Protein AF-N6ZNT4-F1 (afdb_monomer)

Solvent-accessible surface area (backbone atoms only — not comparable to full-atom values): 16994 Å² total; per-residue (Å²): 138,81,90,90,84,87,88,88,86,87,86,86,85,79,89,82,90,78,92,80,84,88,84,88,82,90,77,93,76,88,82,75,83,80,71,92,81,82,84,89,84,75,81,86,74,74,86,66,94,84,67,83,61,76,52,27,46,61,67,56,44,15,62,73,70,73,45,57,56,71,58,48,48,50,33,40,73,72,64,78,37,69,61,46,80,57,97,90,39,64,35,28,39,47,71,49,46,55,51,48,51,52,46,63,68,50,67,74,80,44,82,47,52,45,38,36,25,1,28,65,50,72,66,60,54,51,48,50,62,63,44,48,74,75,40,53,92,72,38,46,78,46,80,52,60,59,14,22,53,57,11,49,51,34,38,67,69,67,74,29,79,40,55,41,77,46,58,63,55,80,93,53,26,71,62,49,46,53,58,59,42,66,76,40,90,60,44,90,78,57,86,88,80,89,86,80,86,84,88,87,68,68,50,64,22,88,91,67,83,77,97,47,70,63,61,49,35,76,38,90,43,32,24,26,36,54,43,90,54,21,21,55,38,53,34,49,40,53,61,31,45,78,71,78,42,52,70,83,56,34,40,67,76,45,74,23,78,39,69,68,49,27,51,48,40,21,74,70,62,78,16,44,28,22,98

Mean predicted aligned error: 15.37 Å

Structure (mmCIF, N/CA/C/O backbone):
data_AF-N6ZNT4-F1
#
_entry.id   AF-N6ZNT4-F1
#
loop_
_atom_site.group_PDB
_atom_site.id
_atom_site.type_symbol
_atom_site.label_atom_id
_atom_site.label_alt_id
_atom_site.label_comp_id
_atom_site.label_asym_id
_atom_site.label_entity_id
_atom_site.label_seq_id
_atom_site.pdbx_PDB_ins_code
_atom_site.Cartn_x
_atom_site.Cartn_y
_atom_site.Cartn_z
_atom_site.occupancy
_atom_site.B_iso_or_equiv
_atom_site.auth_seq_id
_atom_site.auth_comp_id
_atom_site.auth_asym_id
_atom_site.auth_atom_id
_atom_site.pdbx_PDB_model_num
ATOM 1 N N . MET A 1 1 ? -50.948 -22.700 36.367 1.00 38.72 1 MET A N 1
ATOM 2 C CA . MET A 1 1 ? -51.105 -24.171 36.356 1.00 38.72 1 MET A CA 1
ATOM 3 C C . MET A 1 1 ? -50.305 -24.737 35.191 1.00 38.72 1 MET A C 1
ATOM 5 O O . MET A 1 1 ? -50.416 -24.170 34.115 1.00 38.72 1 MET A O 1
ATOM 9 N N . PRO A 1 2 ? -49.505 -25.797 35.386 1.00 48.81 2 PRO A N 1
ATOM 10 C CA . PRO A 1 2 ? -48.246 -25.820 36.150 1.00 48.81 2 PRO A CA 1
ATOM 11 C C . PRO A 1 2 ? -47.054 -26.018 35.174 1.00 48.81 2 PRO A C 1
ATOM 13 O O . PRO A 1 2 ? -47.186 -26.735 34.194 1.00 48.81 2 PRO A O 1
ATOM 16 N N . VAL A 1 3 ? -45.894 -25.354 35.245 1.00 44.31 3 VAL A N 1
ATOM 17 C CA . VAL A 1 3 ? -44.890 -25.182 36.319 1.00 44.31 3 VAL A CA 1
ATOM 18 C C . VAL A 1 3 ? -44.512 -26.495 37.008 1.00 44.31 3 VAL A C 1
ATOM 20 O O . VAL A 1 3 ? -45.169 -26.901 37.961 1.00 44.31 3 VAL A O 1
ATOM 23 N N . ARG A 1 4 ? -43.410 -27.124 36.573 1.00 37.75 4 ARG A N 1
ATOM 24 C CA . ARG A 1 4 ? -42.674 -28.118 37.372 1.00 37.75 4 ARG A CA 1
ATOM 25 C C . ARG A 1 4 ? -41.168 -28.105 37.079 1.00 37.75 4 ARG A C 1
ATOM 27 O O . ARG A 1 4 ? -40.701 -28.618 36.072 1.00 37.75 4 ARG A O 1
ATOM 34 N N . LYS A 1 5 ? -40.429 -27.562 38.040 1.00 39.72 5 LYS A N 1
ATOM 35 C CA . LYS A 1 5 ? -39.104 -27.970 38.542 1.00 39.72 5 LYS A CA 1
ATOM 36 C C . LYS A 1 5 ? -39.072 -27.520 40.019 1.00 39.72 5 LYS A C 1
ATOM 38 O O . LYS A 1 5 ? -39.894 -26.673 40.370 1.00 39.72 5 LYS A O 1
ATOM 43 N N . PRO A 1 6 ? -38.097 -27.913 40.855 1.00 60.53 6 PRO A N 1
ATOM 44 C CA . PRO A 1 6 ? -37.271 -29.132 40.917 1.00 60.53 6 PRO A CA 1
ATOM 45 C C . PRO A 1 6 ? -37.232 -29.700 42.368 1.00 60.53 6 PRO A C 1
ATOM 47 O O . PRO A 1 6 ? -37.811 -29.094 43.267 1.00 60.53 6 PRO A O 1
ATOM 50 N N . SER A 1 7 ? -36.555 -30.834 42.626 1.00 39.34 7 SER A N 1
ATOM 51 C CA . SER A 1 7 ? -36.117 -31.275 43.981 1.00 39.34 7 SER A CA 1
ATOM 52 C C . SER A 1 7 ? -35.313 -32.602 43.940 1.00 39.34 7 SER A C 1
ATOM 54 O O . SER A 1 7 ? -35.377 -33.268 42.909 1.00 39.34 7 SER A O 1
ATOM 56 N N . PRO A 1 8 ? -34.527 -32.984 44.979 1.00 50.16 8 PRO A N 1
ATOM 57 C CA . PRO A 1 8 ? -33.072 -32.748 45.044 1.00 50.16 8 PRO A CA 1
ATOM 58 C C . PRO A 1 8 ? -32.259 -34.006 45.462 1.00 50.16 8 PRO A C 1
ATOM 60 O O . PRO A 1 8 ? -32.829 -35.065 45.699 1.00 50.16 8 PRO A O 1
ATOM 63 N N . GLY A 1 9 ? -30.933 -33.879 45.628 1.00 32.22 9 GLY A N 1
ATOM 64 C CA . GLY A 1 9 ? -30.145 -34.802 46.470 1.00 32.22 9 GLY A CA 1
ATOM 65 C C . GLY A 1 9 ? -28.764 -35.186 45.927 1.00 32.22 9 GLY A C 1
ATOM 66 O O . GLY A 1 9 ? -28.657 -35.995 45.016 1.00 32.22 9 GLY A O 1
ATOM 67 N N . ALA A 1 10 ? -27.722 -34.600 46.521 1.00 35.38 10 ALA A N 1
ATOM 68 C CA . ALA A 1 10 ? -26.294 -34.932 46.385 1.00 35.38 10 ALA A CA 1
ATOM 69 C C . ALA A 1 10 ? -25.924 -36.145 47.289 1.00 35.38 10 ALA A C 1
ATOM 71 O O . ALA A 1 10 ? -26.845 -36.793 47.786 1.00 35.38 10 ALA A O 1
ATOM 72 N N . PRO A 1 11 ? -24.661 -36.383 47.716 1.00 49.09 11 PRO A N 1
ATOM 73 C CA . PRO A 1 11 ? -23.321 -36.193 47.121 1.00 49.09 11 PRO A CA 1
ATOM 74 C C . PRO A 1 11 ? -22.485 -37.503 47.190 1.00 49.09 11 PRO A C 1
ATOM 76 O O . PRO A 1 11 ? -22.789 -38.364 48.012 1.00 49.09 11 PRO A O 1
ATOM 79 N N . THR A 1 12 ? -21.360 -37.660 46.471 1.00 34.44 12 THR A N 1
ATOM 80 C CA . THR A 1 12 ? -20.287 -38.568 46.962 1.00 34.44 12 THR A CA 1
ATOM 81 C C . THR A 1 12 ? -18.885 -38.244 46.412 1.00 34.44 12 THR A C 1
ATOM 83 O O . THR A 1 12 ? -18.631 -38.340 45.218 1.00 34.44 12 THR A O 1
ATOM 86 N N . THR A 1 13 ? -18.001 -37.923 47.367 1.00 35.06 13 THR A N 1
ATOM 87 C CA . THR A 1 13 ? -16.561 -38.247 47.512 1.00 35.06 13 THR A CA 1
ATOM 88 C C . THR A 1 13 ? -15.481 -37.736 46.554 1.00 35.06 13 THR A C 1
ATOM 90 O O . THR A 1 13 ? -15.432 -38.042 45.368 1.00 35.06 13 THR A O 1
ATOM 93 N N . ALA A 1 14 ? -14.525 -37.065 47.201 1.00 31.02 14 ALA A N 1
ATOM 94 C CA . ALA A 1 14 ? -13.177 -36.732 46.775 1.00 31.02 14 ALA A CA 1
ATOM 95 C C . ALA A 1 14 ? -12.189 -37.915 46.914 1.00 31.02 14 ALA A C 1
ATOM 97 O O . ALA A 1 14 ? -12.315 -38.676 47.869 1.00 31.02 14 ALA A O 1
ATOM 98 N N . GLU A 1 15 ? -11.203 -37.938 45.996 1.00 35.19 15 GLU A N 1
ATOM 99 C CA . GLU A 1 15 ? -9.760 -38.284 46.131 1.00 35.19 15 GLU A CA 1
ATOM 100 C C . GLU A 1 15 ? -9.322 -39.663 46.708 1.00 35.19 15 GLU A C 1
ATOM 102 O O . GLU A 1 15 ? -10.114 -40.310 47.382 1.00 35.19 15 GLU A O 1
ATOM 107 N N . PRO A 1 16 ? -8.073 -40.171 46.483 1.00 41.09 16 PRO A N 1
ATOM 108 C CA . PRO A 1 16 ? -6.827 -39.468 46.131 1.00 41.09 16 PRO A CA 1
ATOM 109 C C . PRO A 1 16 ? -5.937 -40.163 45.065 1.00 41.09 16 PRO A C 1
ATOM 111 O O . PRO A 1 16 ? -6.291 -41.165 44.448 1.00 41.09 16 PRO A O 1
ATOM 114 N N . GLY A 1 17 ? -4.767 -39.565 44.816 1.00 29.80 17 GLY A N 1
ATOM 115 C CA . GLY A 1 17 ? -3.910 -39.827 43.665 1.00 29.80 17 GLY A CA 1
ATOM 116 C C . GLY A 1 17 ? -3.071 -41.108 43.663 1.00 29.80 17 GLY A C 1
ATOM 117 O O . GLY A 1 17 ? -2.964 -41.849 44.635 1.00 29.80 17 GLY A O 1
ATOM 118 N N . ALA A 1 18 ? -2.382 -41.309 42.539 1.00 33.88 18 ALA A N 1
ATOM 119 C CA . ALA A 1 18 ? -1.302 -42.276 42.413 1.00 33.88 18 ALA A CA 1
ATOM 120 C C . ALA A 1 18 ? -0.190 -41.704 41.527 1.00 33.88 18 ALA A C 1
ATOM 122 O O . ALA A 1 18 ? -0.289 -41.631 40.303 1.00 33.88 18 ALA A O 1
ATOM 123 N N . LYS A 1 19 ? 0.899 -41.315 42.196 1.00 31.69 19 LYS A N 1
ATOM 124 C CA . LYS A 1 19 ? 2.235 -41.161 41.622 1.00 31.69 19 LYS A CA 1
ATOM 125 C C . LYS A 1 19 ? 2.606 -42.450 40.882 1.00 31.69 19 LYS A C 1
ATOM 127 O O . LYS A 1 19 ? 2.546 -43.525 41.476 1.00 31.69 19 LYS A O 1
ATOM 132 N N . ARG A 1 20 ? 3.098 -42.350 39.646 1.00 33.59 20 ARG A N 1
ATOM 133 C CA . ARG A 1 20 ? 3.977 -43.380 39.077 1.00 33.59 20 ARG A CA 1
ATOM 134 C C . ARG A 1 20 ? 5.323 -42.770 38.729 1.00 33.59 20 ARG A C 1
ATOM 136 O O . ARG A 1 20 ? 5.431 -41.803 37.983 1.00 33.59 20 ARG A O 1
ATOM 143 N N . GLN A 1 21 ? 6.320 -43.334 39.398 1.00 31.36 21 GLN A N 1
ATOM 144 C CA . GLN A 1 21 ? 7.735 -43.048 39.286 1.00 31.36 21 GLN A CA 1
ATOM 145 C C . GLN A 1 21 ? 8.300 -43.534 37.951 1.00 31.36 21 GLN A C 1
ATOM 147 O O . GLN A 1 21 ? 7.810 -44.481 37.338 1.00 31.36 21 GLN A O 1
ATOM 152 N N . ARG A 1 22 ? 9.374 -42.846 37.571 1.00 27.59 22 ARG A N 1
ATOM 153 C CA . ARG A 1 22 ? 10.319 -43.140 36.500 1.00 27.59 22 ARG A CA 1
ATOM 154 C C . ARG A 1 22 ? 11.120 -44.411 36.790 1.00 27.59 22 ARG A C 1
ATOM 156 O O . ARG A 1 22 ? 11.513 -44.614 37.934 1.00 27.59 22 ARG A O 1
ATOM 163 N N . THR A 1 23 ? 11.527 -45.097 35.727 1.00 28.64 23 THR A N 1
ATOM 164 C CA . THR A 1 23 ? 12.861 -45.713 35.592 1.00 28.64 23 THR A CA 1
ATOM 165 C C . THR A 1 23 ? 13.215 -45.851 34.100 1.00 28.64 23 THR A C 1
ATOM 167 O O . THR A 1 23 ? 12.331 -45.721 33.253 1.00 28.64 23 THR A O 1
ATOM 170 N N . PRO A 1 24 ? 14.512 -45.956 33.758 1.00 35.41 24 PRO A N 1
ATOM 171 C CA . PRO A 1 24 ? 15.110 -45.191 32.672 1.00 35.41 24 PRO A CA 1
ATOM 172 C C . PRO A 1 24 ? 15.440 -46.046 31.448 1.00 35.41 24 PRO A C 1
ATOM 174 O O . PRO A 1 24 ? 15.673 -47.246 31.554 1.00 35.41 24 PRO A O 1
ATOM 177 N N . THR A 1 25 ? 15.581 -45.396 30.297 1.00 30.55 25 THR A N 1
ATOM 178 C CA . THR A 1 25 ? 16.431 -45.900 29.216 1.00 30.55 25 THR A CA 1
ATOM 179 C C . THR A 1 25 ? 17.373 -44.789 28.777 1.00 30.55 25 THR A C 1
ATOM 181 O O . THR A 1 25 ? 16.977 -43.680 28.430 1.00 30.55 25 THR A O 1
ATOM 184 N N . SER A 1 26 ? 18.653 -45.101 28.914 1.00 29.34 26 SER A N 1
ATOM 185 C CA . SER A 1 26 ? 19.813 -44.341 28.487 1.00 29.34 26 SER A CA 1
ATOM 186 C C . SER A 1 26 ? 19.914 -44.307 26.965 1.00 29.34 26 SER A C 1
ATOM 188 O O . SER A 1 26 ? 19.913 -45.363 26.338 1.00 29.34 26 SER A O 1
ATOM 190 N N . SER A 1 27 ? 20.144 -43.132 26.389 1.00 30.27 27 SER A N 1
ATOM 191 C CA . SER A 1 27 ? 21.096 -43.009 25.286 1.00 30.27 27 SER A CA 1
ATOM 192 C C . SER A 1 27 ? 21.599 -41.576 25.211 1.00 30.27 27 SER A C 1
ATOM 194 O O . SER A 1 27 ? 20.842 -40.623 25.062 1.00 30.27 27 SER A O 1
ATOM 196 N N . SER A 1 28 ? 22.906 -41.470 25.372 1.00 29.11 28 SER A N 1
ATOM 197 C CA . SER A 1 28 ? 23.756 -40.302 25.234 1.00 29.11 28 SER A CA 1
ATOM 198 C C . SER A 1 28 ? 23.625 -39.622 23.870 1.00 29.11 28 SER A C 1
ATOM 200 O O . SER A 1 28 ? 23.873 -40.256 22.847 1.00 29.11 28 SER A O 1
ATOM 202 N N . ALA A 1 29 ? 23.375 -38.317 23.873 1.00 30.98 29 ALA A N 1
ATOM 203 C CA . ALA A 1 29 ? 23.884 -37.398 22.862 1.00 30.98 29 ALA A CA 1
ATOM 204 C C . ALA A 1 29 ? 24.046 -36.029 23.530 1.00 30.98 29 ALA A C 1
ATOM 206 O O . ALA A 1 29 ? 23.094 -35.453 24.051 1.00 30.98 29 ALA A O 1
ATOM 207 N N . GLN A 1 30 ? 25.294 -35.588 23.623 1.00 29.89 30 GLN A N 1
ATOM 208 C CA . GLN A 1 30 ? 25.694 -34.296 24.155 1.00 29.89 30 GLN A CA 1
ATOM 209 C C . GLN A 1 30 ? 25.279 -33.223 23.144 1.00 29.89 30 GLN A C 1
ATOM 211 O O . GLN A 1 30 ? 25.861 -33.163 22.068 1.00 29.89 30 GLN A O 1
ATOM 216 N N . ASP A 1 31 ? 24.294 -32.392 23.482 1.00 28.89 31 ASP A N 1
ATOM 217 C CA . ASP A 1 31 ? 24.018 -31.154 22.747 1.00 28.89 31 ASP A CA 1
ATOM 218 C C . ASP A 1 31 ? 24.782 -30.021 23.437 1.00 28.89 31 ASP A C 1
ATOM 220 O O . ASP A 1 31 ? 24.333 -29.384 24.393 1.00 28.89 31 ASP A O 1
ATOM 224 N N . THR A 1 32 ? 26.027 -29.854 23.003 1.00 33.56 32 THR A N 1
ATOM 225 C CA . THR A 1 32 ? 26.872 -28.704 23.317 1.00 33.56 32 THR A CA 1
ATOM 226 C C . THR A 1 32 ? 26.255 -27.438 22.738 1.00 33.56 32 THR A C 1
ATOM 228 O O . THR A 1 32 ? 26.024 -27.335 21.536 1.00 33.56 32 THR A O 1
ATOM 231 N N . ALA A 1 33 ? 26.032 -26.464 23.619 1.00 31.62 33 ALA A N 1
ATOM 232 C CA . ALA A 1 33 ? 25.669 -25.096 23.293 1.00 31.62 33 ALA A CA 1
ATOM 233 C C . ALA A 1 33 ? 26.609 -24.513 22.222 1.00 31.62 33 ALA A C 1
ATOM 235 O O . ALA A 1 33 ? 27.825 -24.463 22.409 1.00 31.62 33 ALA A O 1
ATOM 236 N N . LEU A 1 34 ? 26.031 -24.064 21.107 1.00 35.22 34 LEU A N 1
ATOM 237 C CA . LEU A 1 34 ? 26.724 -23.266 20.102 1.00 35.22 34 LEU A CA 1
ATOM 238 C C . LEU A 1 34 ? 26.851 -21.831 20.620 1.00 35.22 34 LEU A C 1
ATOM 240 O O . LEU A 1 34 ? 25.874 -21.088 20.694 1.00 35.22 34 LEU A O 1
ATOM 244 N N . ASP A 1 35 ? 28.074 -21.474 20.993 1.00 36.44 35 ASP A N 1
ATOM 245 C CA . ASP A 1 35 ? 28.534 -20.109 21.219 1.00 36.44 35 ASP A CA 1
ATOM 246 C C . ASP A 1 35 ? 28.435 -19.308 19.898 1.00 36.44 35 ASP A C 1
ATOM 248 O O . ASP A 1 35 ? 29.087 -19.673 18.914 1.00 36.44 35 ASP A O 1
ATOM 252 N N . PRO A 1 36 ? 27.618 -18.240 19.814 1.00 34.81 36 PRO A N 1
ATOM 253 C CA . PRO A 1 36 ? 27.393 -17.513 18.568 1.00 34.81 36 PRO A CA 1
ATOM 254 C C . PRO A 1 36 ? 28.536 -16.556 18.178 1.00 34.81 36 PRO A C 1
ATOM 256 O O . PRO A 1 36 ? 28.356 -15.780 17.239 1.00 34.81 36 PRO A O 1
ATOM 259 N N . PHE A 1 37 ? 29.698 -16.579 18.848 1.00 34.56 37 PHE A N 1
ATOM 260 C CA . PHE A 1 37 ? 30.770 -15.604 18.592 1.00 34.56 37 PHE A CA 1
ATOM 261 C C . PHE A 1 37 ? 32.185 -16.159 18.350 1.00 34.56 37 PHE A C 1
ATOM 263 O O . PHE A 1 37 ? 33.135 -15.379 18.262 1.00 34.56 37 PHE A O 1
ATOM 270 N N . ALA A 1 38 ? 32.354 -17.469 18.148 1.00 33.97 38 ALA A N 1
ATOM 271 C CA . ALA A 1 38 ? 33.678 -18.090 18.018 1.00 33.97 38 ALA A CA 1
ATOM 272 C C . ALA A 1 38 ? 33.897 -18.862 16.699 1.00 33.97 38 ALA A C 1
ATOM 274 O O . ALA A 1 38 ? 34.168 -20.056 16.719 1.00 33.97 38 ALA A O 1
ATOM 275 N N . ALA A 1 39 ? 33.818 -18.191 15.542 1.00 33.31 39 ALA A N 1
ATOM 276 C CA . ALA A 1 39 ? 34.433 -18.672 14.290 1.00 33.31 39 ALA A CA 1
ATOM 277 C C . ALA A 1 39 ? 34.531 -17.554 13.234 1.00 33.31 39 ALA A C 1
ATOM 279 O O . ALA A 1 39 ? 33.859 -17.579 12.206 1.00 33.31 39 ALA A O 1
ATOM 280 N N . ALA A 1 40 ? 35.380 -16.555 13.475 1.00 34.81 40 ALA A N 1
ATOM 281 C CA . ALA A 1 40 ? 35.750 -15.559 12.467 1.00 34.81 40 ALA A CA 1
ATOM 282 C C . ALA A 1 40 ? 37.277 -15.438 12.361 1.00 34.81 40 ALA A C 1
ATOM 284 O O . ALA A 1 40 ? 37.844 -14.361 12.506 1.00 34.81 40 ALA A O 1
ATOM 285 N N . GLN A 1 41 ? 37.953 -16.563 12.125 1.00 41.31 41 GLN A N 1
ATOM 286 C CA . GLN A 1 41 ? 39.315 -16.580 11.592 1.00 41.31 41 GLN A CA 1
ATOM 287 C C . GLN A 1 41 ? 39.409 -17.677 10.536 1.00 41.31 41 GLN A C 1
ATOM 289 O O . GLN A 1 41 ? 39.542 -18.858 10.831 1.00 41.31 41 GLN A O 1
ATOM 294 N N . GLY A 1 42 ? 39.277 -17.246 9.289 1.00 30.88 42 GLY A N 1
ATOM 295 C CA . GLY A 1 42 ? 39.381 -18.076 8.103 1.00 30.88 42 GLY A CA 1
ATOM 296 C C . GLY A 1 42 ? 39.189 -17.185 6.890 1.00 30.88 42 GLY A C 1
ATOM 297 O O . GLY A 1 42 ? 38.078 -17.055 6.384 1.00 30.88 42 GLY A O 1
ATOM 298 N N . LEU A 1 43 ? 40.258 -16.508 6.461 1.00 35.28 43 LEU A N 1
ATOM 299 C CA . LEU A 1 43 ? 40.297 -15.963 5.107 1.00 35.28 43 LEU A CA 1
ATOM 300 C C . LEU A 1 43 ? 40.107 -17.134 4.129 1.00 35.28 43 LEU A C 1
ATOM 302 O O . LEU A 1 43 ? 40.823 -18.127 4.267 1.00 35.28 43 LEU A O 1
ATO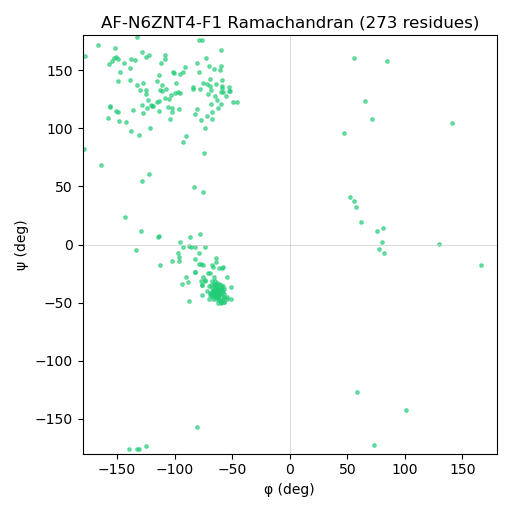M 306 N N . PRO A 1 44 ? 39.211 -17.051 3.131 1.00 38.75 44 PRO A N 1
ATOM 307 C CA . PRO A 1 44 ? 39.222 -18.017 2.051 1.00 38.75 44 PRO A CA 1
ATOM 308 C C . PRO A 1 44 ? 40.420 -17.727 1.145 1.00 38.75 44 PRO A C 1
ATOM 310 O O . PRO A 1 44 ? 40.425 -16.821 0.311 1.00 38.75 44 PRO A O 1
ATOM 313 N N . GLU A 1 45 ? 41.453 -18.522 1.373 1.00 37.56 45 GLU A N 1
ATOM 314 C CA . GLU A 1 45 ? 42.505 -18.861 0.433 1.00 37.56 45 GLU A CA 1
ATOM 315 C C . GLU A 1 45 ? 41.883 -19.384 -0.875 1.00 37.56 45 GLU A C 1
ATOM 317 O O . GLU A 1 45 ? 41.003 -20.241 -0.855 1.00 37.56 45 GLU A O 1
ATOM 322 N N . GLY A 1 46 ? 42.349 -18.859 -2.010 1.00 35.69 46 GLY A N 1
ATOM 323 C CA . GLY A 1 46 ? 42.231 -19.513 -3.314 1.00 35.69 46 GLY A CA 1
ATOM 324 C C . GLY A 1 46 ? 40.833 -19.560 -3.934 1.00 35.69 46 GLY A C 1
ATOM 325 O O . GLY A 1 46 ? 39.973 -20.363 -3.580 1.00 35.69 46 GLY A O 1
ATOM 326 N N . ALA A 1 47 ? 40.646 -18.752 -4.976 1.00 35.44 47 ALA A N 1
ATOM 327 C CA . ALA A 1 47 ? 39.548 -18.876 -5.921 1.00 35.44 47 ALA A CA 1
ATOM 328 C C . ALA A 1 47 ? 39.345 -20.337 -6.370 1.00 35.44 47 ALA A C 1
ATOM 330 O O . ALA A 1 47 ? 40.238 -20.959 -6.946 1.00 35.44 47 ALA A O 1
ATOM 331 N N . ARG A 1 48 ? 38.135 -20.868 -6.160 1.00 34.84 48 ARG A N 1
ATOM 332 C CA . ARG A 1 48 ? 37.665 -22.056 -6.881 1.00 34.84 48 ARG A CA 1
ATOM 333 C C . ARG A 1 48 ? 37.550 -21.681 -8.366 1.00 34.84 48 ARG A C 1
ATOM 335 O O . ARG A 1 48 ? 36.870 -20.695 -8.663 1.00 34.84 48 ARG A O 1
ATOM 342 N N . PRO A 1 49 ? 38.149 -22.429 -9.307 1.00 36.72 49 PRO A N 1
ATOM 343 C CA . PRO A 1 49 ? 37.948 -22.172 -10.726 1.00 36.72 49 PRO A CA 1
ATOM 344 C C . PRO A 1 49 ? 36.490 -22.503 -11.071 1.00 36.72 49 PRO A C 1
ATOM 346 O O . PRO A 1 49 ? 36.092 -23.665 -11.044 1.00 36.72 49 PRO A O 1
ATOM 349 N N . GLY A 1 50 ? 35.677 -21.474 -11.328 1.00 44.41 50 GLY A N 1
ATOM 350 C CA . GLY A 1 50 ? 34.295 -21.631 -11.800 1.00 44.41 50 GLY A CA 1
ATOM 351 C C . GLY A 1 50 ? 33.205 -20.865 -11.043 1.00 44.41 50 GLY A C 1
ATOM 352 O O . GLY A 1 50 ? 32.047 -20.963 -11.433 1.00 44.41 50 GLY A O 1
ATOM 353 N N . SER A 1 51 ? 33.516 -20.087 -9.999 1.00 44.69 51 SER A N 1
ATOM 354 C CA . SER A 1 51 ? 32.573 -19.066 -9.502 1.00 44.69 51 SER A CA 1
ATOM 355 C C . SER A 1 51 ? 32.930 -17.709 -10.103 1.00 44.69 51 SER A C 1
ATOM 357 O O . SER A 1 51 ? 34.030 -17.228 -9.829 1.00 44.69 51 SER A O 1
ATOM 359 N N . PRO A 1 52 ? 32.050 -17.086 -10.910 1.00 49.97 52 PRO A N 1
ATOM 360 C CA . PRO A 1 52 ? 32.313 -15.761 -11.450 1.00 49.97 52 PRO A CA 1
ATOM 361 C C . PRO A 1 52 ? 32.501 -14.776 -10.299 1.00 49.97 52 PRO A C 1
ATOM 363 O O . PRO A 1 52 ? 31.690 -14.745 -9.368 1.00 49.97 52 PRO A O 1
ATOM 366 N N . GLY A 1 53 ? 33.573 -13.988 -10.355 1.00 62.91 53 GLY A N 1
ATOM 367 C CA . GLY A 1 53 ? 33.771 -12.889 -9.421 1.00 62.91 53 GLY A CA 1
ATOM 368 C C . GLY A 1 53 ? 32.627 -11.865 -9.506 1.00 62.91 53 GLY A C 1
ATOM 369 O O . GLY A 1 53 ? 31.833 -11.880 -10.448 1.00 62.91 53 GLY A O 1
ATOM 370 N N . PRO A 1 54 ? 32.532 -10.932 -8.544 1.00 79.50 54 PRO A N 1
ATOM 371 C CA . PRO A 1 54 ? 31.499 -9.889 -8.545 1.00 79.50 54 PRO A CA 1
ATOM 372 C C . PRO A 1 54 ? 31.526 -8.993 -9.803 1.00 79.50 54 PRO A C 1
ATOM 374 O O . PRO A 1 54 ? 30.513 -8.380 -10.149 1.00 79.50 54 PRO A O 1
ATOM 377 N N . CYS A 1 55 ? 32.660 -8.952 -10.509 1.00 85.56 55 CYS A N 1
ATOM 378 C CA . CYS A 1 55 ? 32.849 -8.251 -11.775 1.00 85.56 55 CYS A CA 1
ATOM 379 C C . CYS A 1 55 ? 33.369 -9.220 -12.840 1.00 85.56 55 CYS A C 1
ATOM 381 O O . CYS A 1 55 ? 34.322 -9.951 -12.578 1.00 85.56 55 CYS A O 1
ATOM 383 N N . LEU A 1 56 ? 32.762 -9.172 -14.024 1.00 91.12 56 LEU A N 1
ATOM 384 C CA . LEU A 1 56 ? 33.151 -9.927 -15.211 1.00 91.12 56 LEU A CA 1
ATOM 385 C C . LEU A 1 56 ? 34.102 -9.100 -16.078 1.00 91.12 56 LEU A C 1
ATOM 387 O O . LEU A 1 56 ? 33.982 -7.869 -16.146 1.00 91.12 56 LEU A O 1
ATOM 391 N N . ASP A 1 57 ? 35.019 -9.769 -16.768 1.00 91.44 57 ASP A N 1
ATOM 392 C CA . ASP A 1 57 ? 35.776 -9.151 -17.857 1.00 91.44 57 ASP A CA 1
ATOM 393 C C . ASP A 1 57 ? 34.956 -9.080 -19.164 1.00 91.44 57 ASP A C 1
ATOM 395 O O . ASP A 1 57 ? 33.818 -9.545 -19.242 1.00 91.44 57 ASP A O 1
ATOM 399 N N . THR A 1 58 ? 35.508 -8.461 -20.212 1.00 89.75 58 THR A N 1
ATOM 400 C CA . THR A 1 58 ? 34.830 -8.309 -21.513 1.00 89.75 58 THR A CA 1
ATOM 401 C C . THR A 1 58 ? 34.402 -9.642 -22.127 1.00 89.75 58 THR A C 1
ATOM 403 O O . THR A 1 58 ? 33.329 -9.721 -22.723 1.00 89.75 58 THR A O 1
ATOM 406 N N . ARG A 1 59 ? 35.217 -10.692 -21.995 1.00 89.38 59 ARG A N 1
ATOM 407 C CA . ARG A 1 59 ? 34.945 -11.997 -22.602 1.00 89.38 59 ARG A CA 1
ATOM 408 C C . ARG A 1 59 ? 33.873 -12.738 -21.811 1.00 89.38 59 ARG A C 1
ATOM 410 O O . ARG A 1 59 ? 32.952 -13.301 -22.398 1.00 89.38 59 ARG A O 1
ATOM 417 N N . GLU A 1 60 ? 33.970 -12.705 -20.489 1.00 91.19 60 GLU A N 1
ATOM 418 C CA . GLU A 1 60 ? 32.986 -13.279 -19.575 1.00 91.19 60 GLU A CA 1
ATOM 419 C C . GLU A 1 60 ? 31.625 -12.583 -19.701 1.00 91.19 60 GLU A C 1
ATOM 421 O O . GLU A 1 60 ? 30.601 -13.256 -19.774 1.00 91.19 60 GLU A O 1
ATOM 426 N N . ALA A 1 61 ? 31.597 -11.252 -19.801 1.00 90.25 61 ALA A N 1
ATOM 427 C CA . ALA A 1 61 ? 30.373 -10.479 -20.007 1.00 90.25 61 ALA A CA 1
ATOM 428 C C . ALA A 1 61 ? 29.738 -10.736 -21.384 1.00 90.25 61 ALA A C 1
ATOM 430 O O . ALA A 1 61 ? 28.518 -10.872 -21.485 1.00 90.25 61 ALA A O 1
ATOM 431 N N . ALA A 1 62 ? 30.552 -10.849 -22.440 1.00 92.69 62 ALA A N 1
ATOM 432 C CA . ALA A 1 62 ? 30.088 -11.212 -23.779 1.00 92.69 62 ALA A CA 1
ATOM 433 C C . ALA A 1 62 ? 29.470 -12.618 -23.800 1.00 92.69 62 ALA A C 1
ATOM 435 O O . ALA A 1 62 ? 28.388 -12.807 -24.355 1.00 92.69 62 ALA A O 1
ATOM 436 N N . ALA A 1 63 ? 30.116 -13.585 -23.141 1.00 92.31 63 ALA A N 1
ATOM 437 C CA . ALA A 1 63 ? 29.588 -14.936 -22.989 1.00 92.31 63 ALA A CA 1
ATOM 438 C C . ALA A 1 63 ? 28.294 -14.955 -22.161 1.00 92.31 63 ALA A C 1
ATOM 440 O O . ALA A 1 63 ? 27.339 -15.621 -22.549 1.00 92.31 63 ALA A O 1
ATOM 441 N N . PHE A 1 64 ? 28.241 -14.192 -21.066 1.00 89.81 64 PHE A N 1
ATOM 442 C CA . PHE A 1 64 ? 27.071 -14.090 -20.193 1.00 89.81 64 PHE A CA 1
ATOM 443 C C . PHE A 1 64 ? 25.840 -13.523 -20.914 1.00 89.81 64 PHE A C 1
ATOM 445 O O . PHE A 1 64 ? 24.741 -14.047 -20.762 1.00 89.81 64 PHE A O 1
ATOM 452 N N . LEU A 1 65 ? 26.017 -12.476 -21.725 1.00 89.06 65 LEU A N 1
ATOM 453 C CA . LEU A 1 65 ? 24.929 -11.851 -22.487 1.00 89.06 65 LEU A CA 1
ATOM 454 C C . LEU A 1 65 ? 24.683 -12.500 -23.854 1.00 89.06 65 LEU A C 1
ATOM 456 O O . LEU A 1 65 ? 23.798 -12.056 -24.581 1.00 89.06 65 LEU A O 1
ATOM 460 N N . HIS A 1 66 ? 25.468 -13.515 -24.226 1.00 90.25 66 HIS A N 1
ATOM 461 C CA . HIS A 1 66 ? 25.461 -14.119 -25.560 1.00 90.25 66 HIS A CA 1
ATOM 462 C C . HIS A 1 66 ? 25.630 -13.086 -26.698 1.00 90.25 66 HIS A C 1
ATOM 464 O O . HIS A 1 66 ? 24.987 -13.171 -27.745 1.00 90.25 66 HIS A O 1
ATOM 470 N N . LEU A 1 67 ? 26.520 -12.106 -26.503 1.00 89.12 67 LEU A N 1
ATOM 471 C CA . LEU A 1 67 ? 26.829 -11.045 -27.468 1.00 89.12 67 LEU A CA 1
ATOM 472 C C . LEU A 1 67 ? 28.250 -11.186 -28.024 1.00 89.12 67 LEU A C 1
ATOM 474 O O . LEU A 1 67 ? 29.144 -11.732 -27.388 1.00 89.12 67 LEU A O 1
ATOM 478 N N . ASN A 1 68 ? 28.486 -10.632 -29.215 1.00 92.12 68 ASN A N 1
ATOM 479 C CA . ASN A 1 68 ? 29.843 -10.481 -29.740 1.00 92.12 68 ASN A CA 1
ATOM 480 C C . ASN A 1 68 ? 30.604 -9.421 -28.920 1.00 92.12 68 ASN A C 1
ATOM 482 O O . ASN A 1 68 ? 30.061 -8.343 -28.671 1.00 92.12 68 ASN A O 1
ATOM 486 N N . GLU A 1 69 ? 31.867 -9.680 -28.566 1.00 90.50 69 GLU A N 1
ATOM 487 C CA . GLU A 1 69 ? 32.740 -8.744 -27.838 1.00 90.50 69 GLU A CA 1
ATOM 488 C C . GLU A 1 69 ? 32.789 -7.349 -28.479 1.00 90.50 69 GLU A C 1
ATOM 490 O O . GLU A 1 69 ? 32.779 -6.340 -27.774 1.00 90.50 69 GLU A O 1
ATOM 495 N N . LYS A 1 70 ? 32.761 -7.269 -29.817 1.00 91.19 70 LYS A N 1
ATOM 496 C CA . LYS A 1 70 ? 32.712 -5.985 -30.532 1.00 91.19 70 LYS A CA 1
ATOM 497 C C . LYS A 1 70 ? 31.437 -5.202 -30.204 1.00 91.19 70 LYS A C 1
ATOM 499 O O . LYS A 1 70 ? 31.505 -4.003 -29.944 1.00 91.19 70 LYS A O 1
ATOM 504 N N . LYS A 1 71 ? 30.284 -5.879 -30.181 1.00 88.50 71 LYS A N 1
ATOM 505 C CA . LYS A 1 71 ? 28.988 -5.258 -29.874 1.00 88.50 71 LYS A CA 1
ATOM 506 C C . LYS A 1 71 ? 28.887 -4.891 -28.395 1.00 88.50 71 LYS A C 1
ATOM 508 O O . LYS A 1 71 ? 28.416 -3.806 -28.077 1.00 88.50 71 LYS A O 1
ATOM 513 N N . LEU A 1 72 ? 29.383 -5.754 -27.507 1.00 90.62 72 LEU A N 1
ATOM 514 C CA . LEU A 1 72 ? 29.480 -5.466 -26.076 1.00 90.62 72 LEU A CA 1
ATOM 515 C C . LEU A 1 72 ? 30.307 -4.194 -25.827 1.00 90.62 72 LEU A C 1
ATOM 517 O O . LEU A 1 72 ? 29.891 -3.321 -25.070 1.00 90.62 72 LEU A O 1
ATOM 521 N N . TYR A 1 73 ? 31.452 -4.067 -26.502 1.00 89.31 73 TYR A N 1
ATOM 522 C CA . TYR A 1 73 ? 32.314 -2.893 -26.396 1.00 89.31 73 TYR A CA 1
ATOM 523 C C . TYR A 1 73 ? 31.630 -1.616 -26.895 1.00 89.31 73 TYR A C 1
ATOM 525 O O . TYR A 1 73 ? 31.748 -0.575 -26.253 1.00 89.31 73 TYR A O 1
ATOM 533 N N . GLU A 1 74 ? 30.912 -1.677 -28.020 1.00 91.12 74 GLU A N 1
ATOM 534 C CA . GLU A 1 74 ? 30.131 -0.544 -28.535 1.00 91.12 74 GLU A CA 1
ATOM 535 C C . GLU A 1 74 ? 29.068 -0.088 -27.527 1.00 91.12 74 GLU A C 1
ATOM 537 O O . GLU A 1 74 ? 29.011 1.097 -27.205 1.00 91.12 74 GLU A O 1
ATOM 542 N N . LEU A 1 75 ? 28.295 -1.025 -26.967 1.00 88.88 75 LEU A N 1
ATOM 543 C CA . LEU A 1 75 ? 27.267 -0.723 -25.965 1.00 88.88 75 LEU A CA 1
ATOM 544 C C . LEU A 1 75 ? 27.872 -0.118 -24.689 1.00 88.88 75 LEU A C 1
ATOM 546 O O . LEU A 1 75 ? 27.366 0.875 -24.170 1.00 88.88 75 LEU A O 1
ATOM 550 N N . ALA A 1 76 ? 28.991 -0.666 -24.210 1.00 90.19 76 ALA A N 1
ATOM 551 C CA . ALA A 1 76 ? 29.707 -0.137 -23.050 1.00 90.19 76 ALA A CA 1
ATOM 552 C C . ALA A 1 76 ? 30.265 1.273 -23.310 1.00 90.19 76 ALA A C 1
ATOM 554 O O . ALA A 1 76 ? 30.174 2.158 -22.461 1.00 90.19 76 ALA A O 1
ATOM 555 N N . LYS A 1 77 ? 30.826 1.505 -24.504 1.00 88.50 77 LYS A N 1
ATOM 556 C CA . LYS A 1 77 ? 31.393 2.798 -24.906 1.00 88.50 77 LYS A CA 1
ATOM 557 C C . LYS A 1 77 ? 30.321 3.879 -25.055 1.00 88.50 77 LYS A C 1
ATOM 559 O O . LYS A 1 77 ? 30.585 5.025 -24.699 1.00 88.50 77 LYS A O 1
ATOM 564 N N . ASN A 1 78 ? 29.144 3.520 -25.563 1.00 85.50 78 ASN A N 1
ATOM 565 C CA . ASN A 1 78 ? 28.009 4.430 -25.718 1.00 85.50 78 ASN A CA 1
ATOM 566 C C . ASN A 1 78 ? 27.244 4.669 -24.404 1.00 85.50 78 ASN A C 1
ATOM 568 O O . ASN A 1 78 ? 26.356 5.514 -24.365 1.00 85.50 78 ASN A O 1
ATOM 572 N N . GLY A 1 79 ? 27.579 3.942 -23.332 1.00 82.75 79 GLY A N 1
ATOM 573 C CA . GLY A 1 79 ? 26.876 4.018 -22.049 1.00 82.75 79 GLY A CA 1
ATOM 574 C C . GLY A 1 79 ? 25.518 3.309 -22.040 1.00 82.75 79 GLY A C 1
ATOM 575 O O . GLY A 1 79 ? 24.752 3.479 -21.098 1.00 82.75 79 GLY A O 1
ATOM 576 N N . GLU A 1 80 ? 25.221 2.508 -23.064 1.00 82.00 80 GLU A N 1
ATOM 577 C CA . GLU A 1 80 ? 23.972 1.750 -23.196 1.00 82.00 80 GLU A CA 1
ATOM 578 C C . GLU A 1 80 ? 23.967 0.479 -22.339 1.00 82.00 80 GLU A C 1
ATOM 580 O O . GLU A 1 80 ? 22.906 -0.083 -22.097 1.00 82.00 80 GLU A O 1
ATOM 585 N N . LEU A 1 81 ? 25.135 0.025 -21.881 1.00 87.88 81 LEU A N 1
ATOM 586 C CA . LEU A 1 81 ? 25.317 -1.178 -21.072 1.00 87.88 81 LEU A CA 1
ATOM 587 C C . LEU A 1 81 ? 26.169 -0.854 -19.835 1.00 87.88 81 LEU A C 1
ATOM 589 O O . LEU A 1 81 ? 27.208 -0.198 -19.976 1.00 87.88 81 LEU A O 1
ATOM 593 N N . PRO A 1 82 ? 25.767 -1.285 -18.622 1.00 85.12 82 PRO A N 1
ATOM 594 C CA . PRO A 1 82 ? 26.464 -0.908 -17.401 1.00 85.12 82 PRO A CA 1
ATOM 595 C C . PRO A 1 82 ? 27.857 -1.532 -17.344 1.00 85.12 82 PRO A C 1
ATOM 597 O O . PRO A 1 82 ? 28.026 -2.747 -17.231 1.00 85.12 82 PRO A O 1
ATOM 600 N N . ALA A 1 83 ? 28.864 -0.667 -17.392 1.00 91.75 83 ALA A N 1
ATOM 601 C CA . ALA A 1 83 ? 30.265 -1.042 -17.387 1.00 91.75 83 ALA A CA 1
ATOM 602 C C . ALA A 1 83 ? 31.098 0.030 -16.676 1.00 91.75 83 ALA A C 1
ATOM 604 O O . ALA A 1 83 ? 30.792 1.221 -16.732 1.00 91.75 83 ALA A O 1
ATOM 605 N N . ALA A 1 84 ? 32.177 -0.387 -16.022 1.00 88.19 84 ALA A N 1
ATOM 606 C CA . ALA A 1 84 ? 33.148 0.496 -15.394 1.00 88.19 84 ALA A CA 1
ATOM 607 C C . ALA A 1 84 ? 34.498 0.361 -16.095 1.00 88.19 84 ALA A C 1
ATOM 609 O O . ALA A 1 84 ? 34.930 -0.740 -16.433 1.00 88.19 84 ALA A O 1
ATOM 610 N N . ARG A 1 85 ? 35.198 1.481 -16.281 1.00 89.75 85 ARG A N 1
ATOM 611 C CA . ARG A 1 85 ? 36.553 1.482 -16.833 1.00 89.75 85 ARG A CA 1
ATOM 612 C C . ARG A 1 85 ? 37.562 1.718 -15.715 1.00 89.75 85 ARG A C 1
ATOM 614 O O . ARG A 1 85 ? 37.673 2.832 -15.213 1.00 89.75 85 ARG A O 1
ATOM 621 N N . VAL A 1 86 ? 38.311 0.683 -15.342 1.00 87.00 86 VAL A N 1
ATOM 622 C CA . VAL A 1 86 ? 39.310 0.729 -14.260 1.00 87.00 86 VAL A CA 1
ATOM 623 C C . VAL A 1 86 ? 40.668 0.323 -14.820 1.00 87.00 86 VAL A C 1
ATOM 625 O O . VAL A 1 86 ? 40.803 -0.729 -15.442 1.00 87.00 86 VAL A O 1
ATOM 628 N N . GLY A 1 87 ? 41.685 1.175 -14.652 1.00 81.38 87 GLY A N 1
ATOM 629 C CA . GLY A 1 87 ? 43.046 0.880 -15.125 1.00 81.38 87 GLY A CA 1
ATOM 630 C C . GLY A 1 87 ? 43.135 0.597 -16.632 1.00 81.38 87 GLY A C 1
ATOM 631 O O . GLY A 1 87 ? 43.916 -0.244 -17.062 1.00 81.38 87 GLY A O 1
ATOM 632 N N . GLY A 1 88 ? 42.281 1.239 -17.437 1.00 82.19 88 GLY A N 1
ATOM 633 C CA . GLY A 1 88 ? 42.225 1.044 -18.889 1.00 82.19 88 GLY A CA 1
ATOM 634 C C . GLY A 1 88 ? 41.432 -0.181 -19.359 1.00 82.19 88 GLY A C 1
ATOM 635 O O . GLY A 1 88 ? 41.169 -0.274 -20.557 1.00 82.19 88 GLY A O 1
ATOM 636 N N . LYS A 1 89 ? 40.988 -1.059 -18.451 1.00 86.38 89 LYS A N 1
ATOM 637 C CA . LYS A 1 89 ? 40.178 -2.248 -18.754 1.00 86.38 89 LYS A CA 1
ATOM 638 C C . LYS A 1 89 ? 38.702 -2.004 -18.451 1.00 86.38 89 LYS A C 1
ATOM 640 O O . LYS A 1 89 ? 38.372 -1.253 -17.533 1.00 86.38 89 LYS A O 1
ATOM 645 N N . TRP A 1 90 ? 37.828 -2.639 -19.225 1.00 90.88 90 TRP A N 1
ATOM 646 C CA . TRP A 1 90 ? 36.398 -2.683 -18.935 1.00 90.88 90 TRP A CA 1
ATOM 647 C C . TRP A 1 90 ? 36.100 -3.800 -17.941 1.00 90.88 90 TRP A C 1
ATOM 649 O O . TRP A 1 90 ? 36.622 -4.906 -18.071 1.00 90.88 90 TRP A O 1
ATOM 659 N N . LEU A 1 91 ? 35.268 -3.485 -16.957 1.00 92.44 91 LEU A N 1
ATOM 660 C CA . LEU A 1 91 ? 34.733 -4.412 -15.974 1.00 92.44 91 LEU A CA 1
ATOM 661 C C . LEU A 1 91 ? 33.217 -4.282 -15.960 1.00 92.44 91 LEU A C 1
ATOM 663 O O . LEU A 1 91 ? 32.679 -3.173 -15.986 1.00 92.44 91 LEU A O 1
ATOM 667 N N . PHE A 1 92 ? 32.542 -5.417 -15.873 1.00 92.50 92 PHE A N 1
ATOM 668 C CA . PHE A 1 92 ? 31.094 -5.501 -15.938 1.00 92.50 92 PHE A CA 1
ATOM 669 C C . PHE A 1 92 ? 30.576 -6.145 -14.653 1.00 92.50 92 PHE A C 1
ATOM 671 O O . PHE A 1 92 ? 30.658 -7.365 -14.498 1.00 92.50 92 PHE A O 1
ATOM 678 N N . PRO A 1 93 ? 30.082 -5.357 -13.684 1.00 90.06 93 PRO A N 1
ATOM 679 C CA . PRO A 1 93 ? 29.499 -5.911 -12.471 1.00 90.06 93 PRO A CA 1
ATOM 680 C C . PRO A 1 93 ? 28.317 -6.810 -12.829 1.00 90.06 93 PRO A C 1
ATOM 682 O O . PRO A 1 93 ? 27.347 -6.349 -13.433 1.00 90.06 93 PRO A O 1
ATOM 685 N N . ARG A 1 94 ? 28.383 -8.089 -12.453 1.00 87.38 94 ARG A N 1
ATOM 686 C CA . ARG A 1 94 ? 27.387 -9.085 -12.875 1.00 87.38 94 ARG A CA 1
ATOM 687 C C . ARG A 1 94 ? 25.966 -8.685 -12.472 1.00 87.38 94 ARG A C 1
ATOM 689 O O . ARG A 1 94 ? 25.060 -8.760 -13.291 1.00 87.38 94 ARG A O 1
ATOM 696 N N . ALA A 1 95 ? 25.797 -8.185 -11.249 1.00 80.25 95 ALA A N 1
ATOM 697 C CA . ALA A 1 95 ? 24.506 -7.720 -10.747 1.00 80.25 95 ALA A CA 1
ATOM 698 C C . ALA A 1 95 ? 23.910 -6.578 -11.594 1.00 80.25 95 ALA A C 1
ATOM 700 O O . ALA A 1 95 ? 22.699 -6.520 -11.777 1.00 80.25 95 ALA A O 1
ATOM 701 N N . LEU A 1 96 ? 24.751 -5.690 -12.143 1.00 82.38 96 LEU A N 1
ATOM 702 C CA . LEU A 1 96 ? 24.283 -4.618 -13.024 1.00 82.38 96 LEU A CA 1
ATOM 703 C C . LEU A 1 96 ? 23.940 -5.139 -14.422 1.00 82.38 96 LEU A C 1
ATOM 705 O O . LEU A 1 96 ? 22.997 -4.641 -15.024 1.00 82.38 96 LEU A O 1
ATOM 709 N N . LEU A 1 97 ? 24.663 -6.141 -14.937 1.00 88.56 97 LEU A N 1
ATOM 710 C CA . LEU A 1 97 ? 24.300 -6.793 -16.200 1.00 88.56 97 LEU A CA 1
ATOM 711 C C . LEU A 1 97 ? 22.975 -7.556 -16.092 1.00 88.56 97 LEU A C 1
ATOM 713 O O . LEU A 1 97 ? 22.160 -7.482 -17.004 1.00 88.56 97 LEU A O 1
ATOM 717 N N . GLU A 1 98 ? 22.751 -8.269 -14.985 1.00 82.88 98 GLU A N 1
ATOM 718 C CA . GLU A 1 98 ? 21.482 -8.949 -14.693 1.00 82.88 98 GLU A CA 1
ATOM 719 C C . GLU A 1 98 ? 20.324 -7.943 -14.600 1.00 82.88 98 GLU A C 1
ATOM 721 O O . GLU A 1 98 ? 19.264 -8.155 -15.188 1.00 82.88 98 GLU A O 1
ATOM 726 N N . GLU A 1 99 ? 20.545 -6.814 -13.920 1.00 73.31 99 GLU A N 1
ATOM 727 C CA . GLU A 1 99 ? 19.575 -5.721 -13.820 1.00 73.31 99 GLU A CA 1
ATOM 728 C C . GLU A 1 99 ? 19.275 -5.085 -15.185 1.00 73.31 99 GLU A C 1
ATOM 730 O O . GLU A 1 99 ? 18.111 -4.892 -15.531 1.00 73.31 99 GLU A O 1
ATOM 735 N N . TRP A 1 100 ? 20.308 -4.819 -15.984 1.00 84.19 100 TRP A N 1
ATOM 736 C CA . TRP A 1 100 ? 20.163 -4.281 -17.334 1.00 84.19 100 TRP A CA 1
ATOM 737 C C . TRP A 1 100 ? 19.429 -5.243 -18.265 1.00 84.19 100 TRP A C 1
ATOM 739 O O . TRP A 1 100 ? 18.561 -4.817 -19.016 1.00 84.19 100 TRP A O 1
ATOM 749 N N . LEU A 1 101 ? 19.720 -6.545 -18.201 1.00 83.44 101 LEU A N 1
ATOM 750 C CA . LEU A 1 101 ? 19.038 -7.543 -19.025 1.00 83.44 101 LEU A CA 1
ATOM 751 C C . LEU A 1 101 ? 17.543 -7.603 -18.692 1.00 83.44 101 LEU A C 1
ATOM 753 O O . LEU A 1 101 ? 16.709 -7.695 -19.593 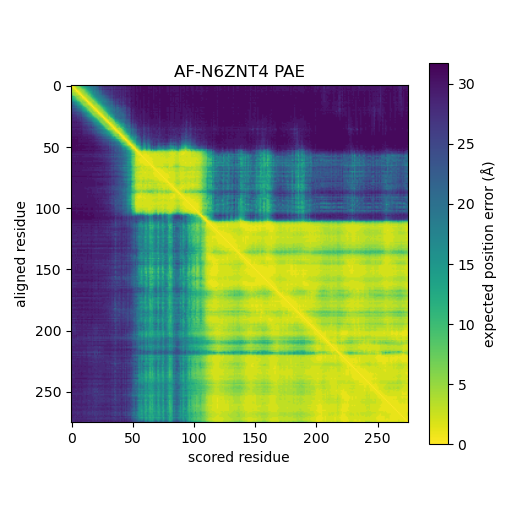1.00 83.44 101 LEU A O 1
ATOM 757 N N . LEU A 1 102 ? 17.200 -7.498 -17.405 1.00 71.81 102 LEU A N 1
ATOM 758 C CA . LEU A 1 102 ? 15.813 -7.406 -16.966 1.00 71.81 102 LEU A CA 1
ATOM 759 C C . LEU A 1 102 ? 15.142 -6.131 -17.500 1.00 71.81 102 LEU A C 1
ATOM 761 O O . LEU A 1 102 ? 14.004 -6.200 -17.961 1.00 71.81 102 LEU A O 1
ATOM 765 N N . GLU A 1 103 ? 15.843 -4.994 -17.489 1.00 70.12 103 GLU A N 1
ATOM 766 C CA . GLU A 1 103 ? 15.362 -3.734 -18.069 1.00 70.12 103 GLU A CA 1
ATOM 767 C C . GLU A 1 103 ? 15.183 -3.817 -19.587 1.00 70.12 103 GLU A C 1
ATOM 769 O O . GLU A 1 103 ? 14.162 -3.362 -20.080 1.00 70.12 103 GLU A O 1
ATOM 774 N N . GLN A 1 104 ? 16.094 -4.442 -20.335 1.00 75.75 104 GLN A N 1
ATOM 775 C CA . GLN A 1 104 ? 15.950 -4.625 -21.787 1.00 75.75 104 GLN A CA 1
ATOM 776 C C . GLN A 1 104 ? 14.817 -5.594 -22.144 1.00 75.75 104 GLN A C 1
ATOM 778 O O . GLN A 1 104 ? 14.124 -5.398 -23.137 1.00 75.75 104 GLN A O 1
ATOM 783 N N . ALA A 1 105 ? 14.593 -6.622 -21.320 1.00 69.19 105 ALA A N 1
ATOM 784 C CA . ALA A 1 105 ? 13.493 -7.563 -21.515 1.00 69.19 105 ALA A CA 1
ATOM 785 C C . ALA A 1 105 ? 12.112 -6.915 -21.298 1.00 69.19 105 ALA A C 1
ATOM 787 O O . ALA A 1 105 ? 11.144 -7.310 -21.945 1.00 69.19 105 ALA A O 1
ATOM 788 N N . HIS A 1 106 ? 12.016 -5.921 -20.408 1.00 58.53 106 HIS A N 1
ATOM 789 C CA . HIS A 1 106 ? 10.761 -5.222 -20.091 1.00 58.53 106 HIS A CA 1
ATOM 790 C C . HIS A 1 106 ? 10.651 -3.836 -20.767 1.00 58.53 106 HIS A C 1
ATOM 792 O O . HIS A 1 106 ? 9.560 -3.280 -20.867 1.00 58.53 106 HIS A O 1
ATOM 798 N N . GLY A 1 107 ? 11.753 -3.297 -21.294 1.00 51.19 107 GLY A N 1
ATOM 799 C CA . GLY A 1 107 ? 11.913 -1.960 -21.877 1.00 51.19 107 GLY A CA 1
ATOM 800 C C . GLY A 1 107 ? 11.483 -1.843 -23.339 1.00 51.19 107 GLY A C 1
ATOM 801 O O . GLY A 1 107 ? 12.224 -1.317 -24.165 1.00 51.19 107 GLY A O 1
ATOM 802 N N . GLY A 1 108 ? 10.286 -2.336 -23.655 1.00 50.91 108 GLY A N 1
ATOM 803 C CA . GLY A 1 108 ? 9.665 -2.185 -24.977 1.00 50.91 108 GLY A CA 1
ATOM 804 C C . GLY A 1 108 ? 8.464 -3.099 -25.227 1.00 50.91 108 GLY A C 1
ATOM 805 O O . GLY A 1 108 ? 7.670 -2.822 -26.116 1.00 50.91 108 GLY A O 1
ATOM 806 N N . ALA A 1 109 ? 8.300 -4.163 -24.437 1.00 51.72 109 ALA A N 1
ATOM 807 C CA . ALA A 1 109 ? 7.209 -5.127 -24.605 1.00 51.72 109 ALA A CA 1
ATOM 808 C C . ALA A 1 109 ? 5.983 -4.868 -23.704 1.00 51.72 109 ALA A C 1
ATOM 810 O O . ALA A 1 109 ? 4.969 -5.533 -23.883 1.00 51.72 109 ALA A O 1
ATOM 811 N N . LEU A 1 110 ? 6.080 -3.958 -22.723 1.00 57.88 110 LEU A N 1
ATOM 812 C CA . LEU A 1 110 ? 5.035 -3.692 -21.716 1.00 57.88 110 LEU A CA 1
ATOM 813 C C . LEU A 1 110 ? 4.913 -2.199 -21.347 1.00 57.88 110 LEU A C 1
ATOM 815 O O . LEU A 1 110 ? 4.473 -1.866 -20.251 1.00 57.88 110 LEU A O 1
ATOM 819 N N . THR A 1 111 ? 5.332 -1.273 -22.217 1.00 65.69 111 THR A N 1
ATOM 820 C CA . THR A 1 111 ? 5.217 0.184 -21.957 1.00 65.69 111 THR A CA 1
ATOM 821 C C . THR A 1 111 ? 3.772 0.674 -21.855 1.00 65.69 111 THR A C 1
ATOM 823 O O . THR A 1 111 ? 3.517 1.778 -21.385 1.00 65.69 111 THR A O 1
ATOM 826 N N . ASP A 1 112 ? 2.834 -0.149 -22.304 1.00 75.81 112 ASP A N 1
ATOM 827 C CA . ASP A 1 112 ? 1.391 0.012 -22.208 1.00 75.81 112 ASP A CA 1
ATOM 828 C C . ASP A 1 112 ? 0.820 -0.524 -20.882 1.00 75.81 112 ASP A C 1
ATOM 830 O O . ASP A 1 112 ? -0.374 -0.388 -20.627 1.00 75.81 112 ASP A O 1
ATOM 834 N N . ARG A 1 113 ? 1.645 -1.108 -20.002 1.00 86.19 113 ARG A N 1
ATOM 835 C CA . ARG A 1 113 ? 1.219 -1.664 -18.716 1.00 86.19 113 ARG A CA 1
ATOM 836 C C . ARG A 1 113 ? 1.781 -0.877 -17.536 1.00 86.19 113 ARG A C 1
ATOM 838 O O . ARG A 1 113 ? 2.977 -0.636 -17.447 1.00 86.19 113 ARG A O 1
ATOM 845 N N . LEU A 1 114 ? 0.910 -0.570 -16.576 1.00 91.88 114 LEU A N 1
ATOM 846 C CA . LEU A 1 114 ? 1.275 0.042 -15.301 1.00 91.88 114 LEU A CA 1
ATOM 847 C C . LEU A 1 114 ? 0.780 -0.819 -14.137 1.00 91.88 114 LEU A C 1
ATOM 849 O O . LEU A 1 114 ? -0.424 -1.011 -13.950 1.00 91.88 114 LEU A O 1
ATOM 853 N N . LEU A 1 115 ? 1.710 -1.322 -13.332 1.00 94.56 115 LEU A N 1
ATOM 854 C CA . LEU A 1 115 ? 1.441 -2.086 -12.122 1.00 94.56 115 LEU A CA 1
ATOM 855 C C . LEU A 1 115 ? 1.638 -1.231 -10.880 1.00 94.56 115 LEU A C 1
ATOM 857 O O . LEU A 1 115 ? 2.756 -0.850 -10.527 1.00 94.56 115 LEU A O 1
ATOM 861 N N . ILE A 1 116 ? 0.535 -0.990 -10.182 1.00 97.25 116 ILE A N 1
ATOM 862 C CA . ILE A 1 116 ? 0.491 -0.216 -8.951 1.00 97.25 116 ILE A CA 1
ATOM 863 C C . ILE A 1 116 ? 0.245 -1.168 -7.774 1.00 97.25 116 ILE A C 1
ATOM 865 O O . ILE A 1 116 ? -0.724 -1.929 -7.757 1.00 97.25 116 ILE A O 1
ATOM 869 N N . THR A 1 117 ? 1.118 -1.109 -6.774 1.00 97.31 117 THR A N 1
ATOM 870 C CA . THR A 1 117 ? 1.034 -1.870 -5.518 1.00 97.31 117 THR A CA 1
ATOM 871 C C . THR A 1 117 ? 1.085 -0.929 -4.310 1.00 97.31 117 THR A C 1
ATOM 873 O O . THR A 1 117 ? 1.098 0.292 -4.470 1.00 97.31 117 THR A O 1
ATOM 876 N N . GLY A 1 118 ? 1.160 -1.471 -3.096 1.00 97.19 118 GLY A N 1
ATOM 877 C CA . GLY A 1 118 ? 1.441 -0.705 -1.887 1.00 97.19 118 GLY A CA 1
ATOM 878 C C . GLY A 1 118 ? 0.203 -0.395 -1.070 1.00 97.19 118 GLY A C 1
ATOM 879 O O . GLY A 1 118 ? -0.666 -1.251 -0.895 1.00 97.19 118 GLY A O 1
ATOM 880 N N . SER A 1 119 ? 0.165 0.797 -0.484 1.00 95.81 119 SER A N 1
ATOM 881 C CA . SER A 1 119 ? -0.940 1.220 0.371 1.00 95.81 119 SER A CA 1
ATOM 882 C C . SER A 1 119 ? -2.268 1.199 -0.381 1.00 95.81 119 SER A C 1
ATOM 884 O O . SER A 1 119 ? -2.329 1.540 -1.565 1.00 95.81 119 SER A O 1
ATOM 886 N N . ASP A 1 120 ? -3.322 0.789 0.322 1.00 94.94 120 ASP A N 1
ATOM 887 C CA . ASP A 1 120 ? -4.675 0.868 -0.208 1.00 94.94 120 ASP A CA 1
ATOM 888 C C . ASP A 1 120 ? -5.177 2.312 -0.175 1.00 94.94 120 ASP A C 1
ATOM 890 O O . ASP A 1 120 ? -4.914 3.045 0.780 1.00 94.94 120 ASP A O 1
ATOM 894 N N . ASP A 1 121 ? -5.862 2.717 -1.236 1.00 93.50 121 ASP A N 1
ATOM 895 C CA . ASP A 1 121 ? -6.431 4.039 -1.386 1.00 93.50 121 ASP A CA 1
ATOM 896 C C . ASP A 1 121 ? -7.708 4.010 -2.246 1.00 93.50 121 ASP A C 1
ATOM 898 O O . ASP A 1 121 ? -7.641 3.773 -3.459 1.00 93.50 121 ASP A O 1
ATOM 902 N N . PRO A 1 122 ? -8.884 4.313 -1.665 1.00 92.00 122 PRO A N 1
ATOM 903 C CA . PRO A 1 122 ? -10.148 4.285 -2.393 1.00 92.00 122 PRO A CA 1
ATOM 904 C C . PRO A 1 122 ? -10.210 5.261 -3.574 1.00 92.00 122 PRO A C 1
ATOM 906 O O . PRO A 1 122 ? -10.831 4.943 -4.589 1.00 92.00 122 PRO A O 1
ATOM 909 N N . LEU A 1 123 ? -9.563 6.430 -3.469 1.00 92.62 123 LEU A N 1
ATOM 910 C CA . LEU A 1 123 ? -9.534 7.417 -4.553 1.00 92.62 123 LEU A CA 1
ATOM 911 C C . LEU A 1 123 ? -8.694 6.912 -5.731 1.00 92.62 123 LEU A C 1
ATOM 913 O O . LEU A 1 123 ? -9.126 7.015 -6.880 1.00 92.62 123 LEU A O 1
ATOM 917 N N . LEU A 1 124 ? -7.532 6.316 -5.464 1.00 94.31 124 LEU A N 1
ATOM 918 C CA . LEU A 1 124 ? -6.706 5.680 -6.486 1.00 94.31 124 LEU A CA 1
ATOM 919 C C . LEU A 1 124 ? -7.440 4.512 -7.150 1.00 94.31 124 LEU A C 1
ATOM 921 O O . LEU A 1 124 ? -7.466 4.437 -8.376 1.00 94.31 124 LEU A O 1
ATOM 925 N N . ALA A 1 125 ? -8.104 3.654 -6.369 1.00 94.88 125 ALA A N 1
ATOM 926 C CA . ALA A 1 125 ? -8.917 2.564 -6.907 1.00 94.88 125 ALA A CA 1
ATOM 927 C C . ALA A 1 125 ? -10.030 3.076 -7.835 1.00 94.88 125 ALA A C 1
ATOM 929 O O . ALA A 1 125 ? -10.215 2.548 -8.933 1.00 94.88 125 ALA A O 1
ATOM 930 N N . ALA A 1 126 ? -10.751 4.122 -7.420 1.00 95.12 126 ALA A N 1
ATOM 931 C CA . ALA A 1 126 ? -11.784 4.751 -8.238 1.00 95.12 126 ALA A CA 1
ATOM 932 C C . ALA A 1 126 ? -11.201 5.385 -9.510 1.00 95.12 126 ALA A C 1
ATOM 934 O O . ALA A 1 126 ? -11.781 5.246 -10.584 1.00 95.12 126 ALA A O 1
ATOM 935 N N . THR A 1 127 ? -10.032 6.021 -9.406 1.00 95.44 127 THR A N 1
ATOM 936 C CA . THR A 1 127 ? -9.338 6.641 -10.544 1.00 95.44 127 THR A CA 1
ATOM 937 C C . THR A 1 127 ? -8.921 5.596 -11.574 1.00 95.44 127 THR A C 1
ATOM 939 O O . THR A 1 127 ? -9.201 5.762 -12.757 1.00 95.44 127 THR A O 1
ATOM 942 N N . VAL A 1 128 ? -8.316 4.488 -11.137 1.00 95.38 128 VAL A N 1
ATOM 943 C CA . VAL A 1 128 ? -7.950 3.368 -12.021 1.00 95.38 128 VAL A CA 1
ATOM 944 C C . VAL A 1 128 ? -9.195 2.767 -12.676 1.00 95.38 128 VAL A C 1
ATOM 946 O O . VAL A 1 128 ? -9.197 2.530 -13.882 1.00 95.38 128 VAL A O 1
ATOM 949 N N . GLY A 1 129 ? -10.280 2.590 -11.914 1.00 95.62 129 GLY A N 1
ATOM 950 C CA . GLY A 1 129 ? -11.557 2.108 -12.443 1.00 95.62 129 GLY A CA 1
ATOM 951 C C . GLY A 1 129 ? -12.183 3.039 -13.487 1.00 95.62 129 GLY A C 1
ATOM 952 O O . GLY A 1 129 ? -12.718 2.560 -14.482 1.00 95.62 129 GLY A O 1
ATOM 953 N N . ALA A 1 130 ? -12.087 4.357 -13.298 1.00 95.88 130 ALA A N 1
ATOM 954 C CA . ALA A 1 130 ? -12.569 5.352 -14.257 1.00 95.88 130 ALA A CA 1
ATOM 955 C C . ALA A 1 130 ? -11.671 5.463 -15.501 1.00 95.88 130 ALA A C 1
ATOM 957 O O . ALA A 1 130 ? -12.159 5.761 -16.590 1.00 95.88 130 ALA A O 1
ATOM 958 N N . LEU A 1 131 ? -10.369 5.214 -15.347 1.00 95.00 131 LEU A N 1
ATOM 959 C CA . LEU A 1 131 ? -9.392 5.273 -16.430 1.00 95.00 131 LEU A CA 1
ATOM 960 C C . LEU A 1 131 ? -9.464 4.043 -17.346 1.00 95.00 131 LEU A C 1
ATOM 962 O O . LEU A 1 131 ? -9.283 4.178 -18.553 1.00 95.00 131 LEU A O 1
ATOM 966 N N . ALA A 1 132 ? -9.758 2.857 -16.804 1.00 93.75 132 ALA A N 1
ATOM 967 C CA . ALA A 1 132 ? -9.742 1.610 -17.571 1.00 93.75 132 ALA A CA 1
ATOM 968 C C . ALA A 1 132 ? -10.616 1.641 -18.852 1.00 93.75 132 ALA A C 1
ATOM 970 O O . ALA A 1 132 ? -10.098 1.289 -19.912 1.00 93.75 132 ALA A O 1
ATOM 971 N N . PRO A 1 133 ? -11.879 2.124 -18.839 1.00 94.44 133 PRO A N 1
ATOM 972 C CA . PRO A 1 133 ? -12.675 2.245 -20.063 1.00 94.44 133 PRO A CA 1
ATOM 973 C C . PRO A 1 133 ? -12.110 3.251 -21.072 1.00 94.44 133 PRO A C 1
ATOM 975 O O . PRO A 1 133 ? -12.286 3.064 -22.272 1.00 94.44 133 PRO A O 1
ATOM 978 N N . ALA A 1 134 ? -11.450 4.314 -20.598 1.00 94.00 134 ALA A N 1
ATOM 979 C CA . ALA A 1 134 ? -10.864 5.340 -21.458 1.00 94.00 134 ALA A CA 1
ATOM 980 C C . ALA A 1 134 ? -9.591 4.851 -22.166 1.00 94.00 134 ALA A C 1
ATOM 982 O O . ALA A 1 134 ? -9.318 5.281 -23.283 1.00 94.00 134 ALA A O 1
ATOM 983 N N . LEU A 1 135 ? -8.831 3.950 -21.533 1.00 91.44 135 LEU A N 1
ATOM 984 C CA . LEU A 1 135 ? -7.653 3.316 -22.135 1.00 91.44 135 LEU A CA 1
ATOM 985 C C . LEU A 1 135 ? -8.023 2.204 -23.124 1.00 91.44 135 LEU A C 1
ATOM 987 O O . LEU A 1 135 ? -7.301 1.976 -24.092 1.00 91.44 135 LEU A O 1
ATOM 991 N N . GLY A 1 136 ? -9.139 1.506 -22.903 1.00 89.56 136 GLY A N 1
ATOM 992 C CA . GLY A 1 136 ? -9.564 0.414 -23.774 1.00 89.56 136 GLY A CA 1
ATOM 993 C C . GLY A 1 136 ? -8.505 -0.690 -23.867 1.00 89.56 136 GLY A C 1
ATOM 994 O O . GLY A 1 136 ? -8.061 -1.211 -22.849 1.00 89.56 136 GLY A O 1
ATOM 995 N N . ALA A 1 137 ? -8.121 -1.060 -25.092 1.00 86.88 137 ALA A N 1
ATOM 996 C CA . ALA A 1 137 ? -7.092 -2.070 -25.357 1.00 86.88 137 ALA A CA 1
ATOM 997 C C . ALA A 1 137 ? -5.687 -1.477 -25.583 1.00 86.88 137 ALA A C 1
ATOM 999 O O . ALA A 1 137 ? -4.759 -2.229 -25.860 1.00 86.88 137 ALA A O 1
ATOM 1000 N N . GLU A 1 138 ? -5.532 -0.154 -25.479 1.00 86.19 138 GLU A N 1
ATOM 1001 C CA . GLU A 1 138 ? -4.266 0.543 -25.756 1.00 86.19 138 GLU A CA 1
ATOM 1002 C C . GLU A 1 138 ? -3.305 0.516 -24.565 1.00 86.19 138 GLU A C 1
ATOM 1004 O O . GLU A 1 138 ? -2.102 0.693 -24.735 1.00 86.19 138 GLU A O 1
ATOM 1009 N N . ALA A 1 139 ? -3.835 0.349 -23.350 1.00 88.00 139 ALA A N 1
ATOM 1010 C CA . ALA A 1 139 ? -3.041 0.275 -22.135 1.00 88.00 139 ALA A CA 1
ATOM 1011 C C . ALA A 1 139 ? -3.780 -0.454 -21.011 1.00 88.00 139 ALA A C 1
ATOM 1013 O O . ALA A 1 139 ? -5.010 -0.474 -20.940 1.00 88.00 139 ALA A O 1
ATOM 1014 N N . PHE A 1 140 ? -3.010 -1.010 -20.081 1.00 88.00 140 PHE A N 1
ATOM 1015 C CA . PHE A 1 140 ? -3.503 -1.763 -18.942 1.00 88.00 140 PHE A CA 1
ATOM 1016 C C . PHE A 1 140 ? -2.924 -1.234 -17.629 1.00 88.00 140 PHE A C 1
ATOM 1018 O O . PHE A 1 140 ? -1.738 -1.385 -17.338 1.00 88.00 140 PHE A O 1
ATOM 1025 N N . VAL A 1 141 ? -3.786 -0.667 -16.785 1.00 94.44 141 VAL A N 1
ATOM 1026 C CA . VAL A 1 141 ? -3.422 -0.256 -15.425 1.00 94.44 141 VAL A CA 1
ATOM 1027 C C . VAL A 1 141 ? -4.023 -1.244 -14.437 1.00 94.44 141 VAL A C 1
ATOM 1029 O O . VAL A 1 141 ? -5.243 -1.369 -14.345 1.00 94.44 141 VAL A O 1
ATOM 1032 N N . ALA A 1 142 ? -3.174 -1.927 -13.672 1.00 94.19 142 ALA A N 1
ATOM 1033 C CA . ALA A 1 142 ? -3.612 -2.783 -12.577 1.00 94.19 142 ALA A CA 1
ATOM 1034 C C . ALA A 1 142 ? -3.204 -2.185 -11.238 1.00 94.19 142 ALA A C 1
ATOM 1036 O O . ALA A 1 142 ? -2.046 -1.826 -11.027 1.00 94.19 142 ALA A O 1
ATOM 1037 N N . TYR A 1 143 ? -4.160 -2.146 -10.316 1.00 96.06 143 TYR A N 1
ATOM 1038 C CA . TYR A 1 143 ? -3.938 -1.739 -8.941 1.00 96.06 143 TYR A CA 1
ATOM 1039 C C . TYR A 1 143 ? -4.264 -2.892 -7.997 1.00 96.06 143 TYR A C 1
ATOM 1041 O O . TYR A 1 143 ? -5.389 -3.387 -7.977 1.00 96.06 143 TYR A O 1
ATOM 1049 N N . SER A 1 144 ? -3.262 -3.325 -7.233 1.00 94.94 144 SER A N 1
ATOM 1050 C CA . SER A 1 144 ? -3.375 -4.406 -6.256 1.00 94.94 144 SER A CA 1
ATOM 1051 C C . SER A 1 144 ? -2.780 -3.948 -4.924 1.00 94.94 144 SER A C 1
ATOM 1053 O O . SER A 1 144 ? -1.567 -4.059 -4.737 1.00 94.94 144 SER A O 1
ATOM 1055 N N . PRO A 1 145 ? -3.596 -3.431 -3.991 1.00 94.25 145 PRO A N 1
ATOM 1056 C CA . PRO A 1 145 ? -3.126 -3.039 -2.668 1.00 94.25 145 PRO A CA 1
ATOM 1057 C C . PRO A 1 145 ? -2.497 -4.211 -1.905 1.00 94.25 145 PRO A C 1
ATOM 1059 O O . PRO A 1 145 ? -3.043 -5.312 -1.870 1.00 94.25 145 PRO A O 1
ATOM 1062 N N . THR A 1 146 ? -1.363 -3.968 -1.250 1.00 94.38 146 THR A N 1
ATOM 1063 C CA . THR A 1 146 ? -0.634 -4.967 -0.442 1.00 94.38 146 THR A CA 1
ATOM 1064 C C . THR A 1 146 ? -0.201 -4.444 0.929 1.00 94.38 146 THR A C 1
ATOM 1066 O O . THR A 1 146 ? 0.365 -5.190 1.724 1.00 94.38 146 THR A O 1
ATOM 1069 N N . GLY A 1 147 ? -0.420 -3.159 1.216 1.00 94.56 147 GLY A N 1
ATOM 1070 C CA . GLY A 1 147 ? 0.245 -2.444 2.306 1.00 94.56 147 GLY A CA 1
ATOM 1071 C C . GLY A 1 147 ? 1.618 -1.906 1.886 1.00 94.56 147 GLY A C 1
ATOM 1072 O O . GLY A 1 147 ? 2.233 -2.390 0.931 1.00 94.56 147 GLY A O 1
ATOM 1073 N N . THR A 1 148 ? 2.094 -0.882 2.599 1.00 95.88 148 THR A N 1
ATOM 1074 C CA . THR A 1 148 ? 3.278 -0.087 2.238 1.00 95.88 148 THR A CA 1
ATOM 1075 C C . THR A 1 148 ? 4.541 -0.942 2.134 1.00 95.88 148 THR A C 1
ATOM 1077 O O . THR A 1 148 ? 5.238 -0.889 1.125 1.00 95.88 148 THR A O 1
ATOM 1080 N N . LEU A 1 149 ? 4.836 -1.761 3.150 1.00 96.25 149 LEU A N 1
ATOM 1081 C CA . LEU A 1 149 ? 6.084 -2.536 3.182 1.00 96.25 149 LEU A CA 1
ATOM 1082 C C . LEU A 1 149 ? 6.144 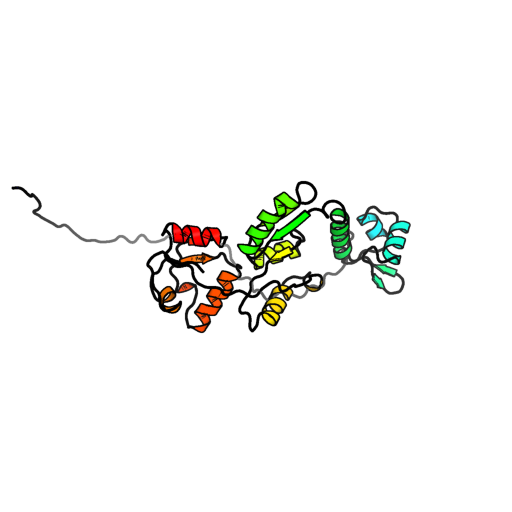-3.604 2.086 1.00 96.25 149 LEU A C 1
ATOM 1084 O O . LEU A 1 149 ? 7.146 -3.706 1.382 1.00 96.25 149 LEU A O 1
ATOM 1088 N N . ALA A 1 150 ? 5.066 -4.374 1.916 1.00 96.12 150 ALA A N 1
ATOM 1089 C CA . ALA A 1 150 ? 4.992 -5.394 0.874 1.00 96.12 150 ALA A CA 1
ATOM 1090 C C . ALA A 1 150 ? 5.045 -4.774 -0.532 1.00 96.12 150 ALA A C 1
ATOM 1092 O O . ALA A 1 150 ? 5.688 -5.325 -1.425 1.00 96.12 150 ALA A O 1
ATOM 1093 N N . GLY A 1 151 ? 4.435 -3.599 -0.720 1.00 96.81 151 GLY A N 1
ATOM 1094 C CA . GLY A 1 151 ? 4.491 -2.881 -1.990 1.00 96.81 151 GLY A CA 1
ATOM 1095 C C . GLY A 1 151 ? 5.892 -2.383 -2.331 1.00 96.81 151 GLY A C 1
ATOM 1096 O O . GLY A 1 151 ? 6.344 -2.551 -3.461 1.00 96.81 151 GLY A O 1
ATOM 1097 N N . LEU A 1 152 ? 6.613 -1.837 -1.348 1.00 97.25 152 LEU A N 1
ATOM 1098 C CA . LEU A 1 152 ? 8.003 -1.414 -1.530 1.00 97.25 152 LEU A CA 1
ATOM 1099 C C . LEU A 1 152 ? 8.926 -2.594 -1.842 1.00 97.25 152 LEU A C 1
ATOM 1101 O O . LEU A 1 152 ? 9.840 -2.461 -2.652 1.00 97.25 152 LEU A O 1
ATOM 1105 N N . GLU A 1 153 ? 8.667 -3.763 -1.257 1.00 96.00 153 GLU A N 1
ATOM 1106 C CA . GLU A 1 153 ? 9.405 -4.982 -1.582 1.00 96.00 153 GLU A CA 1
ATOM 1107 C C . GLU A 1 153 ? 9.138 -5.447 -3.023 1.00 96.00 153 GLU A C 1
ATOM 1109 O O . GLU A 1 153 ? 10.065 -5.814 -3.748 1.00 96.00 153 GLU A O 1
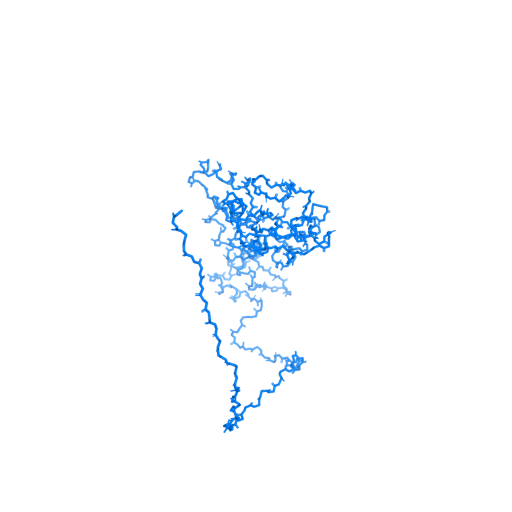ATOM 1114 N N . LEU A 1 154 ? 7.881 -5.394 -3.475 1.00 95.50 154 LEU A N 1
ATOM 1115 C CA . LEU A 1 154 ? 7.527 -5.675 -4.868 1.00 95.50 154 LEU A CA 1
ATOM 1116 C C . LEU A 1 154 ? 8.199 -4.684 -5.828 1.00 95.50 154 LEU A C 1
ATOM 1118 O O . LEU A 1 154 ? 8.736 -5.111 -6.850 1.00 95.50 154 LEU A O 1
ATOM 1122 N N . LEU A 1 155 ? 8.238 -3.396 -5.479 1.00 94.81 155 LEU A N 1
ATOM 1123 C CA . LEU A 1 155 ? 8.941 -2.368 -6.249 1.00 94.81 155 LEU A CA 1
ATOM 1124 C C . LEU A 1 155 ? 10.456 -2.634 -6.298 1.00 94.81 155 LEU A C 1
ATOM 1126 O O . LEU A 1 155 ? 11.061 -2.593 -7.367 1.00 94.81 155 LEU A O 1
ATOM 1130 N N . ALA A 1 156 ? 11.078 -2.991 -5.170 1.00 91.56 156 ALA A N 1
ATOM 1131 C CA . ALA A 1 156 ? 12.504 -3.327 -5.096 1.00 91.56 156 ALA A CA 1
ATOM 1132 C C . ALA A 1 156 ? 12.880 -4.556 -5.922 1.00 91.56 156 ALA A C 1
ATOM 1134 O O . ALA A 1 156 ? 13.965 -4.600 -6.501 1.00 91.56 156 ALA A O 1
ATOM 1135 N N . ARG A 1 157 ? 11.968 -5.524 -6.025 1.00 87.94 157 ARG A N 1
ATOM 1136 C CA . ARG A 1 157 ? 12.119 -6.714 -6.871 1.00 87.94 157 ARG A CA 1
ATOM 1137 C C . ARG A 1 157 ? 11.658 -6.501 -8.311 1.00 87.94 157 ARG A C 1
ATOM 1139 O O . ARG A 1 157 ? 11.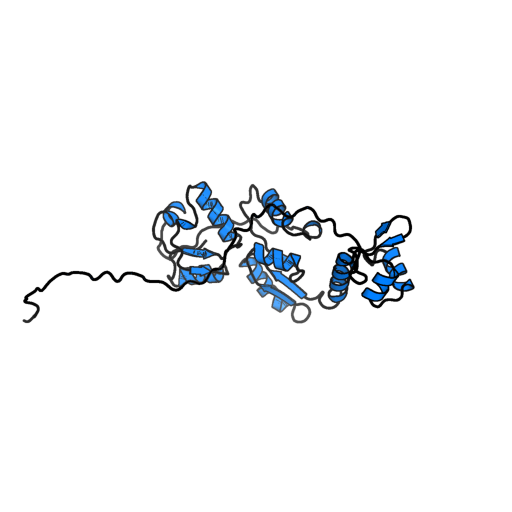617 -7.473 -9.063 1.00 87.94 157 ARG A O 1
ATOM 1146 N N . ARG A 1 158 ? 11.294 -5.267 -8.693 1.00 86.44 158 ARG A N 1
ATOM 1147 C CA . ARG A 1 158 ? 10.806 -4.909 -10.038 1.00 86.44 158 ARG A CA 1
ATOM 1148 C C . ARG A 1 158 ? 9.598 -5.752 -10.466 1.00 86.44 158 ARG A C 1
ATOM 1150 O O . ARG A 1 158 ? 9.469 -6.167 -11.611 1.00 86.44 158 ARG A O 1
ATOM 1157 N N . ARG A 1 159 ? 8.721 -6.054 -9.505 1.00 88.69 159 ARG A N 1
ATOM 1158 C CA . ARG A 1 159 ? 7.441 -6.758 -9.702 1.00 88.69 159 ARG A CA 1
ATOM 1159 C C . ARG A 1 159 ? 6.257 -5.794 -9.809 1.00 88.69 159 ARG A C 1
ATOM 1161 O O . ARG A 1 159 ? 5.145 -6.242 -10.070 1.00 88.69 159 ARG A O 1
ATOM 1168 N N . ALA A 1 160 ? 6.499 -4.508 -9.575 1.00 93.31 160 ALA A N 1
ATOM 1169 C CA . ALA A 1 160 ? 5.564 -3.407 -9.746 1.00 93.31 160 ALA A CA 1
ATOM 1170 C C . ALA A 1 160 ? 6.323 -2.174 -10.254 1.00 93.31 160 ALA A C 1
ATOM 1172 O O . ALA A 1 160 ? 7.524 -2.053 -10.003 1.00 93.31 160 ALA A O 1
ATOM 1173 N N . ASP A 1 161 ? 5.607 -1.270 -10.915 1.00 92.69 161 ASP A N 1
ATOM 1174 C CA . ASP A 1 161 ? 6.149 -0.029 -11.477 1.00 92.69 161 ASP A CA 1
ATOM 1175 C C . ASP A 1 161 ? 5.998 1.136 -10.493 1.00 92.69 161 ASP A C 1
ATOM 1177 O O . ASP A 1 161 ? 6.851 2.017 -10.401 1.00 92.69 161 ASP A O 1
ATOM 1181 N N . VAL A 1 162 ? 4.908 1.123 -9.719 1.00 96.38 162 VAL A N 1
ATOM 1182 C CA . VAL A 1 162 ? 4.572 2.156 -8.736 1.00 96.38 162 VAL A CA 1
ATOM 1183 C C . VAL A 1 162 ? 4.179 1.504 -7.417 1.00 96.38 162 VAL A C 1
ATOM 1185 O O . VAL A 1 162 ? 3.408 0.547 -7.380 1.00 96.38 162 VAL A O 1
ATOM 1188 N N . CYS A 1 163 ? 4.664 2.063 -6.310 1.00 97.62 163 CYS A N 1
ATOM 1189 C CA . CYS A 1 163 ? 4.192 1.731 -4.970 1.00 97.62 163 CYS A CA 1
ATOM 1190 C C . CYS A 1 163 ? 3.501 2.952 -4.358 1.00 97.62 163 CYS A C 1
ATOM 1192 O O . CYS A 1 163 ? 4.154 3.958 -4.077 1.00 97.62 163 CYS A O 1
ATOM 1194 N N . ALA A 1 164 ? 2.197 2.850 -4.105 1.00 96.69 164 ALA A N 1
ATOM 1195 C CA . ALA A 1 164 ? 1.492 3.785 -3.240 1.00 96.69 164 ALA A CA 1
ATOM 1196 C C . ALA A 1 164 ? 2.045 3.672 -1.811 1.00 96.69 164 ALA A C 1
ATOM 1198 O O . ALA A 1 164 ? 2.317 2.570 -1.323 1.00 96.69 164 ALA A O 1
ATOM 1199 N N . LEU A 1 165 ? 2.242 4.814 -1.152 1.00 95.50 165 LEU A N 1
ATOM 1200 C CA . LEU A 1 165 ? 2.914 4.887 0.139 1.00 95.50 165 LEU A CA 1
ATOM 1201 C C . LEU A 1 165 ? 2.170 5.826 1.085 1.00 95.50 165 LEU A C 1
ATOM 1203 O O . LEU A 1 165 ? 2.115 7.035 0.872 1.00 95.50 165 LEU A O 1
ATOM 1207 N N . HIS A 1 166 ? 1.657 5.246 2.162 1.00 93.69 166 HIS A N 1
ATOM 1208 C CA . HIS A 1 166 ? 1.176 5.916 3.362 1.00 93.69 166 HIS A CA 1
ATOM 1209 C C . HIS A 1 166 ? 2.090 5.490 4.514 1.00 93.69 166 HIS A C 1
ATOM 1211 O O . HIS A 1 166 ? 2.256 4.285 4.748 1.00 93.69 166 HIS A O 1
ATOM 1217 N N . TRP A 1 167 ? 2.729 6.445 5.194 1.00 93.25 167 TRP A N 1
ATOM 1218 C CA . TRP A 1 167 ? 3.620 6.131 6.308 1.00 93.25 167 TRP A CA 1
ATOM 1219 C C . TRP A 1 167 ? 3.814 7.307 7.272 1.00 93.25 167 TRP A C 1
ATOM 1221 O O . TRP A 1 167 ? 4.517 8.266 6.961 1.00 93.25 167 TRP A O 1
ATOM 1231 N N . GLY A 1 168 ? 3.243 7.183 8.470 1.00 90.31 168 GLY A N 1
ATOM 1232 C CA . GLY A 1 168 ? 3.425 8.150 9.550 1.00 90.31 168 GLY A CA 1
ATOM 1233 C C . GLY A 1 168 ? 2.678 9.474 9.348 1.00 90.31 168 GLY A C 1
ATOM 1234 O O . GLY A 1 168 ? 1.843 9.610 8.454 1.00 90.31 168 GLY A O 1
ATOM 1235 N N . GLY A 1 169 ? 2.947 10.430 10.240 1.00 90.50 169 GLY A N 1
ATOM 1236 C CA . GLY A 1 169 ? 2.288 11.740 10.272 1.00 90.50 169 GLY A CA 1
ATOM 1237 C C . GLY A 1 169 ? 2.857 12.730 9.257 1.00 90.50 169 GLY A C 1
ATOM 1238 O O . GLY A 1 169 ? 4.010 12.625 8.828 1.00 90.50 169 GLY A O 1
ATOM 1239 N N . VAL 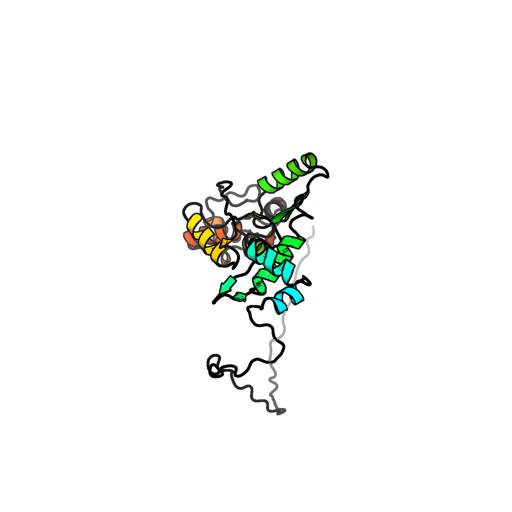A 1 170 ? 2.052 13.721 8.871 1.00 90.25 170 VAL A N 1
ATOM 1240 C CA . VAL A 1 170 ? 2.418 14.691 7.828 1.00 90.25 170 VAL A CA 1
ATOM 1241 C C . VAL A 1 170 ? 3.647 15.518 8.209 1.00 90.25 170 VAL A C 1
ATOM 1243 O O . VAL A 1 170 ? 4.517 15.728 7.357 1.00 90.25 170 VAL A O 1
ATOM 1246 N N . GLU A 1 171 ? 3.762 15.900 9.481 1.00 88.62 171 GLU A N 1
ATOM 1247 C CA . GLU A 1 171 ? 4.782 16.793 10.041 1.00 88.62 171 GLU A CA 1
ATOM 1248 C C . GLU A 1 171 ? 6.200 16.246 9.845 1.00 88.62 171 GLU A C 1
ATOM 1250 O O . GLU A 1 171 ? 7.129 16.997 9.554 1.00 88.62 171 GLU A O 1
ATOM 1255 N N . HIS A 1 172 ? 6.356 14.924 9.946 1.00 89.44 172 HIS A N 1
ATOM 1256 C CA . HIS A 1 172 ? 7.645 14.230 9.857 1.00 89.44 172 HIS A CA 1
ATOM 1257 C C . HIS A 1 172 ? 7.758 13.32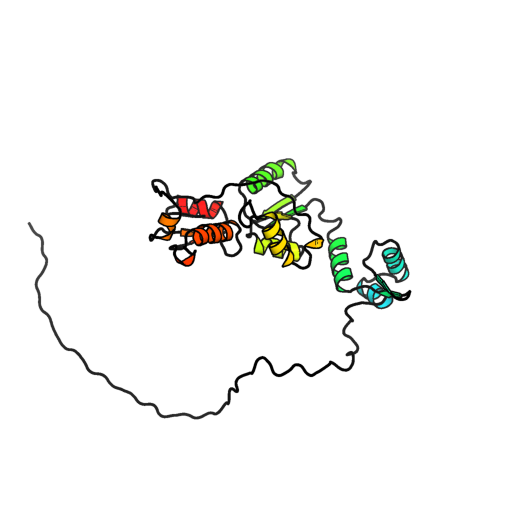9 8.618 1.00 89.44 172 HIS A C 1
ATOM 1259 O O . HIS A 1 172 ? 8.732 12.583 8.468 1.00 89.44 172 HIS A O 1
ATOM 1265 N N . SER A 1 173 ? 6.776 13.394 7.711 1.00 90.38 173 SER A N 1
ATOM 1266 C CA . SER A 1 173 ? 6.653 12.465 6.582 1.00 90.38 173 SER A CA 1
ATOM 1267 C C . SER A 1 173 ? 7.886 12.454 5.675 1.00 90.38 173 SER A C 1
ATOM 1269 O O . SER A 1 173 ? 8.289 11.398 5.202 1.00 90.38 173 SER A O 1
ATOM 1271 N N . VAL A 1 174 ? 8.551 13.595 5.458 1.00 91.12 174 VAL A N 1
ATOM 1272 C CA . VAL A 1 174 ? 9.754 13.663 4.605 1.00 91.12 174 VAL A CA 1
ATOM 1273 C C . VAL A 1 174 ? 10.883 12.798 5.171 1.00 91.12 174 VAL A C 1
ATOM 1275 O O . VAL A 1 174 ? 11.451 11.972 4.452 1.00 91.12 174 VAL A O 1
ATOM 1278 N N . GLN A 1 175 ? 11.199 12.954 6.458 1.00 93.12 175 GLN A N 1
ATOM 1279 C CA . GLN A 1 175 ? 12.257 12.192 7.118 1.00 93.12 175 GLN A CA 1
ATOM 1280 C C . GLN A 1 175 ? 11.865 10.717 7.271 1.00 93.12 175 GLN A C 1
ATOM 1282 O O . GLN A 1 175 ? 12.687 9.838 7.008 1.00 93.12 175 GLN A O 1
ATOM 1287 N N . GLN A 1 176 ? 10.613 10.439 7.648 1.00 92.75 176 GLN A N 1
ATOM 1288 C CA . GLN A 1 176 ? 10.108 9.077 7.833 1.00 92.75 176 GLN A CA 1
ATOM 1289 C C . GLN A 1 176 ? 10.081 8.290 6.518 1.00 92.75 176 GLN A C 1
ATOM 1291 O O . GLN A 1 176 ? 10.569 7.161 6.479 1.00 92.75 176 GLN A O 1
ATOM 1296 N N . HIS A 1 177 ? 9.606 8.892 5.422 1.00 95.00 177 HIS A N 1
ATOM 1297 C CA . HIS A 1 177 ? 9.645 8.269 4.098 1.00 95.00 177 HIS A CA 1
ATOM 1298 C C . HIS A 1 177 ? 11.091 8.019 3.660 1.00 95.00 177 HIS A C 1
ATOM 1300 O O . HIS A 1 177 ? 11.420 6.914 3.239 1.00 95.00 177 HIS A O 1
ATOM 1306 N N . ALA A 1 178 ? 11.990 8.996 3.813 1.00 93.62 178 ALA A N 1
ATOM 1307 C CA . ALA A 1 178 ? 13.396 8.810 3.458 1.00 93.62 178 ALA A CA 1
ATOM 1308 C C . ALA A 1 178 ? 14.054 7.668 4.257 1.00 93.62 178 ALA A C 1
ATOM 1310 O O . ALA A 1 178 ? 14.790 6.860 3.688 1.00 93.62 178 ALA A O 1
ATOM 1311 N N . MET A 1 179 ? 13.780 7.573 5.561 1.00 94.38 179 MET A N 1
ATOM 1312 C CA . MET A 1 179 ? 14.286 6.496 6.416 1.00 94.38 179 MET A CA 1
ATOM 1313 C C . MET A 1 179 ? 13.716 5.131 6.015 1.00 94.38 179 MET A C 1
ATOM 1315 O O . MET A 1 179 ? 14.471 4.164 5.915 1.00 94.38 179 MET A O 1
ATOM 1319 N N . LEU A 1 180 ? 12.412 5.055 5.739 1.00 95.50 180 LEU A N 1
ATOM 1320 C CA . LEU A 1 180 ? 11.750 3.838 5.278 1.00 95.50 180 LEU A CA 1
ATOM 1321 C C . LEU A 1 180 ? 12.353 3.334 3.963 1.00 95.50 180 LEU A C 1
ATOM 1323 O O . LEU A 1 180 ? 12.716 2.164 3.860 1.00 95.50 180 LEU A O 1
ATOM 1327 N N . LEU A 1 181 ? 12.493 4.222 2.976 1.00 96.75 181 LEU A N 1
ATOM 1328 C CA . LEU A 1 181 ? 12.977 3.871 1.642 1.00 96.75 181 LEU A CA 1
ATOM 1329 C C . LEU A 1 181 ? 14.440 3.407 1.661 1.00 96.75 181 LEU A C 1
ATOM 1331 O O . LEU A 1 181 ? 14.788 2.482 0.935 1.00 96.75 181 LEU A O 1
ATOM 1335 N N . ARG A 1 182 ? 15.288 3.958 2.543 1.00 96.06 182 ARG A N 1
ATOM 1336 C CA . ARG A 1 182 ? 16.700 3.541 2.693 1.00 96.06 182 ARG A CA 1
ATOM 1337 C C . ARG A 1 182 ? 16.891 2.060 3.030 1.00 96.06 182 ARG A C 1
ATOM 1339 O O . ARG A 1 182 ? 17.984 1.542 2.818 1.00 96.06 182 ARG A O 1
ATOM 1346 N N . ARG A 1 183 ? 15.854 1.380 3.531 1.00 94.94 183 ARG A N 1
ATOM 1347 C CA . ARG A 1 183 ? 15.869 -0.068 3.799 1.00 94.94 183 ARG A CA 1
ATOM 1348 C C . ARG A 1 183 ? 15.961 -0.907 2.522 1.00 94.94 183 ARG A C 1
ATOM 1350 O O . ARG A 1 183 ? 16.346 -2.068 2.594 1.00 94.94 183 ARG A O 1
ATOM 1357 N N . PHE A 1 184 ? 15.625 -0.330 1.370 1.00 94.19 184 PHE A N 1
ATOM 1358 C CA . PHE A 1 184 ? 15.610 -1.013 0.083 1.00 94.19 184 PHE A CA 1
ATOM 1359 C C . PHE A 1 184 ? 16.819 -0.583 -0.750 1.00 94.19 184 PHE A C 1
ATOM 1361 O O . PHE A 1 184 ? 17.025 0.605 -1.000 1.00 94.19 184 PHE A O 1
ATOM 1368 N N . GLY A 1 185 ? 17.628 -1.541 -1.211 1.00 88.38 185 GLY A N 1
ATOM 1369 C CA . GLY A 1 185 ? 18.847 -1.265 -1.988 1.00 88.38 185 GLY A CA 1
ATOM 1370 C C . GLY A 1 185 ? 18.632 -0.320 -3.187 1.00 88.38 185 GLY A C 1
ATOM 1371 O O . GLY A 1 185 ? 19.372 0.658 -3.310 1.00 88.38 185 GLY A O 1
ATOM 1372 N N . PRO A 1 186 ? 17.593 -0.529 -4.022 1.00 87.94 186 PRO A N 1
ATOM 1373 C CA . PRO A 1 186 ? 17.341 0.297 -5.206 1.00 87.94 186 PRO A CA 1
ATOM 1374 C C . PRO A 1 186 ? 16.797 1.713 -4.954 1.00 87.94 186 PRO A C 1
ATOM 1376 O O . PRO A 1 186 ? 16.629 2.450 -5.920 1.00 87.94 186 PRO A O 1
ATOM 1379 N N . HIS A 1 187 ? 16.533 2.135 -3.710 1.00 91.06 187 HIS A N 1
ATOM 1380 C CA . HIS A 1 187 ? 15.777 3.369 -3.421 1.00 91.06 187 HIS A CA 1
ATOM 1381 C C . HIS A 1 187 ? 16.313 4.653 -4.069 1.00 91.06 187 HIS A C 1
ATOM 1383 O O . HIS A 1 187 ? 15.547 5.573 -4.338 1.00 91.06 187 HIS A O 1
ATOM 1389 N N . ARG A 1 188 ? 17.623 4.736 -4.341 1.00 89.38 188 ARG A N 1
ATOM 1390 C CA . ARG A 1 188 ? 18.247 5.893 -5.015 1.00 89.38 188 ARG A CA 1
ATOM 1391 C C . ARG A 1 188 ? 17.823 6.049 -6.477 1.00 89.38 188 ARG A C 1
ATOM 1393 O O . ARG A 1 188 ? 18.040 7.110 -7.047 1.00 89.38 188 ARG A O 1
ATOM 1400 N N . LYS A 1 189 ? 17.264 4.994 -7.074 1.00 89.69 189 LYS A N 1
ATOM 1401 C CA . LYS A 1 189 ? 16.748 4.966 -8.447 1.00 89.69 189 LYS A CA 1
ATOM 1402 C C . LYS A 1 189 ? 15.253 5.288 -8.517 1.00 89.69 189 LYS A C 1
ATOM 1404 O O . LYS A 1 189 ? 14.690 5.304 -9.604 1.00 89.69 189 LYS A O 1
ATOM 1409 N N . TRP A 1 190 ? 14.596 5.497 -7.378 1.00 94.38 190 TRP A N 1
ATOM 1410 C CA . TRP A 1 190 ? 13.165 5.775 -7.325 1.00 94.38 190 TRP A CA 1
ATOM 1411 C C . TRP A 1 190 ? 12.894 7.274 -7.282 1.00 94.38 190 TRP A C 1
ATOM 1413 O O . TRP A 1 190 ? 13.627 8.036 -6.651 1.00 94.38 190 TRP A O 1
ATOM 1423 N N . ALA A 1 191 ? 11.788 7.680 -7.899 1.00 95.12 191 ALA A N 1
ATOM 1424 C CA . ALA A 1 191 ? 11.202 8.994 -7.696 1.00 95.12 191 ALA A CA 1
ATOM 1425 C C . ALA A 1 191 ? 10.104 8.898 -6.629 1.00 95.12 191 ALA A C 1
ATOM 1427 O O . ALA A 1 191 ? 9.222 8.044 -6.714 1.00 95.12 191 ALA A O 1
ATOM 1428 N N . LEU A 1 192 ? 10.146 9.785 -5.633 1.00 95.12 192 LEU A N 1
ATOM 1429 C CA . LEU A 1 192 ? 9.072 9.938 -4.653 1.00 95.12 192 LEU A CA 1
ATOM 1430 C C . LEU A 1 192 ? 8.247 11.175 -5.008 1.00 95.12 192 LEU A C 1
ATOM 1432 O O . LEU A 1 192 ? 8.759 12.293 -4.972 1.00 95.12 192 LEU A O 1
ATOM 1436 N N . VAL A 1 193 ? 6.966 10.973 -5.312 1.00 94.75 193 VAL A N 1
ATOM 1437 C CA . VAL A 1 193 ? 6.029 12.047 -5.659 1.00 94.75 193 VAL A CA 1
ATOM 1438 C C . VAL A 1 193 ? 4.963 12.149 -4.574 1.00 94.75 193 VAL A C 1
ATOM 1440 O O . VAL A 1 193 ? 4.271 11.177 -4.276 1.00 94.75 193 VAL A O 1
ATOM 1443 N N . ARG A 1 194 ? 4.817 13.334 -3.973 1.00 92.44 194 ARG A N 1
ATOM 1444 C CA . ARG A 1 194 ? 3.729 13.609 -3.028 1.00 92.44 194 ARG A CA 1
ATOM 1445 C C . ARG A 1 194 ? 2.471 13.972 -3.811 1.00 92.44 194 ARG A C 1
ATOM 1447 O O . ARG A 1 194 ? 2.431 15.029 -4.427 1.00 92.44 194 ARG A O 1
ATOM 1454 N N . LEU A 1 195 ? 1.461 13.106 -3.759 1.00 91.94 195 LEU A N 1
ATOM 1455 C CA . LEU A 1 195 ? 0.193 13.312 -4.468 1.00 91.94 195 LEU A CA 1
ATOM 1456 C C . LEU A 1 195 ? -0.814 14.127 -3.652 1.00 91.94 195 LEU A C 1
ATOM 1458 O O . LEU A 1 195 ? -1.393 15.078 -4.161 1.00 91.94 195 LEU A O 1
ATOM 1462 N N . ALA A 1 196 ? -1.022 13.759 -2.387 1.00 90.62 196 ALA A N 1
ATOM 1463 C CA . ALA A 1 196 ? -2.029 14.377 -1.532 1.00 90.62 196 ALA A CA 1
ATOM 1464 C C . ALA A 1 196 ? -1.630 14.320 -0.053 1.00 90.62 196 ALA A C 1
ATOM 1466 O O . ALA A 1 196 ? -0.784 13.517 0.351 1.00 90.62 196 ALA A O 1
ATOM 1467 N N . LEU A 1 197 ? -2.274 15.172 0.742 1.00 91.00 197 LEU A N 1
ATOM 1468 C CA . LEU A 1 197 ? -2.367 15.036 2.192 1.00 91.00 197 LEU A CA 1
ATOM 1469 C C . LEU A 1 197 ? -3.745 14.475 2.530 1.00 91.00 197 LEU A C 1
ATOM 1471 O O . LEU A 1 197 ? -4.707 14.721 1.803 1.00 91.00 197 LEU A O 1
ATOM 1475 N N . ARG A 1 198 ? -3.825 13.694 3.603 1.00 89.25 198 ARG A N 1
ATOM 1476 C CA . ARG A 1 198 ? -5.057 13.028 4.021 1.00 89.25 198 ARG A CA 1
ATOM 1477 C C . ARG A 1 198 ? -5.196 13.107 5.526 1.00 89.25 198 ARG A C 1
ATOM 1479 O O . ARG A 1 198 ? -4.195 13.127 6.239 1.00 89.25 198 ARG A O 1
ATOM 1486 N N . GLU A 1 199 ? -6.440 13.092 5.966 1.00 90.56 199 GLU A N 1
ATOM 1487 C CA . GLU A 1 199 ? -6.801 12.871 7.356 1.00 90.56 199 GLU A CA 1
ATOM 1488 C C . GLU A 1 199 ? -7.225 11.413 7.503 1.00 90.56 199 GLU A C 1
ATOM 1490 O O . GLU A 1 199 ? -8.015 10.904 6.705 1.00 90.56 199 GLU A O 1
ATOM 1495 N N . GLN A 1 200 ? -6.660 10.733 8.497 1.00 90.62 200 GLN A N 1
ATOM 1496 C CA . GLN A 1 200 ? -7.031 9.369 8.847 1.00 90.62 200 GLN A CA 1
ATOM 1497 C C . GLN A 1 200 ? -7.822 9.402 10.153 1.00 90.62 200 GLN A C 1
ATOM 1499 O O . GLN A 1 200 ? -7.422 10.058 11.115 1.00 90.62 200 GLN A O 1
ATOM 1504 N N . GLY A 1 201 ? -8.938 8.680 10.176 1.00 92.19 201 GLY A N 1
ATOM 1505 C CA . GLY A 1 201 ? -9.772 8.486 11.355 1.00 92.19 201 GLY A CA 1
ATOM 1506 C C . GLY A 1 201 ? -10.089 7.011 11.554 1.00 92.19 201 GLY A C 1
ATOM 1507 O O . GLY A 1 201 ? -9.614 6.163 10.808 1.00 92.19 201 GLY A O 1
ATOM 1508 N N . VAL A 1 202 ? -10.916 6.718 12.554 1.00 95.38 202 VAL A N 1
ATOM 1509 C CA . VAL A 1 202 ? -11.395 5.362 12.833 1.00 95.38 202 VAL A CA 1
ATOM 1510 C C . VAL A 1 202 ? -12.834 5.236 12.338 1.00 95.38 202 VAL A C 1
ATOM 1512 O O . VAL A 1 202 ? -13.691 6.056 12.668 1.00 95.38 202 VAL A O 1
ATOM 1515 N N . ILE A 1 203 ? -13.111 4.204 11.547 1.00 96.56 203 ILE A N 1
ATOM 1516 C CA . ILE A 1 203 ? -14.462 3.820 11.142 1.00 96.56 203 ILE A CA 1
ATOM 1517 C C . ILE A 1 203 ? -15.162 3.238 12.365 1.00 96.56 203 ILE A C 1
ATOM 1519 O O . ILE A 1 203 ? -14.626 2.340 13.008 1.00 96.56 203 ILE A O 1
ATOM 1523 N N . LEU A 1 204 ? -16.366 3.716 12.668 1.00 97.38 204 LEU A N 1
ATOM 1524 C CA . LEU A 1 204 ? -17.178 3.235 13.784 1.00 97.38 204 LEU A CA 1
ATOM 1525 C C . LEU A 1 204 ? -18.430 2.538 13.268 1.00 97.38 204 LEU A C 1
ATOM 1527 O O . LEU A 1 204 ? -19.027 2.968 12.274 1.00 97.38 204 LEU A O 1
ATOM 1531 N N . ARG A 1 205 ? -18.877 1.501 13.979 1.00 97.00 205 ARG A N 1
ATOM 1532 C CA . ARG A 1 205 ? -20.192 0.912 13.726 1.00 97.00 205 ARG A CA 1
ATOM 1533 C C . ARG A 1 205 ? -21.290 1.952 13.932 1.00 97.00 205 ARG A C 1
ATOM 1535 O O . ARG A 1 205 ? -21.175 2.885 14.733 1.00 97.00 205 ARG A O 1
ATOM 1542 N N . ARG A 1 206 ? -22.412 1.760 13.244 1.00 95.62 206 ARG A N 1
ATOM 1543 C CA . ARG A 1 206 ? -23.546 2.680 13.331 1.00 95.62 206 ARG A CA 1
ATOM 1544 C C . ARG A 1 206 ? -24.050 2.796 14.776 1.00 95.62 206 ARG A C 1
ATOM 1546 O O . ARG A 1 206 ? -24.217 1.800 15.476 1.00 95.62 206 ARG A O 1
ATOM 1553 N N . GLY A 1 207 ? -24.302 4.031 15.209 1.00 94.12 207 GLY A N 1
ATOM 1554 C CA . GLY A 1 207 ? -24.825 4.337 16.545 1.00 94.12 207 GLY A CA 1
ATOM 1555 C C . GLY A 1 207 ? -23.795 4.276 17.676 1.00 94.12 207 GLY A C 1
ATOM 1556 O O . GLY A 1 207 ? -24.145 4.612 18.804 1.00 94.12 207 GLY A O 1
ATOM 1557 N N . LEU A 1 208 ? -22.544 3.891 17.404 1.00 94.06 208 LEU A N 1
ATOM 1558 C CA . LEU A 1 208 ? -21.462 4.033 18.372 1.00 94.06 208 LEU A CA 1
ATOM 1559 C C . LEU A 1 208 ? -21.001 5.495 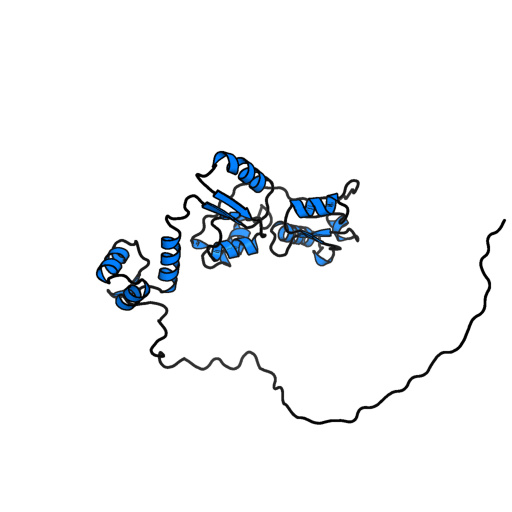18.404 1.00 94.06 208 LEU A C 1
ATOM 1561 O O . LEU A 1 208 ? -20.836 6.127 17.360 1.00 94.06 208 LEU A O 1
ATOM 1565 N N . GLN A 1 209 ? -20.838 6.042 19.604 1.00 92.12 209 GLN A N 1
ATOM 1566 C CA . GLN A 1 209 ? -20.324 7.388 19.844 1.00 92.12 209 GLN A CA 1
ATOM 1567 C C . GLN A 1 209 ? -19.135 7.261 20.786 1.00 92.12 209 GLN A C 1
ATOM 1569 O O . GLN A 1 209 ? -19.240 6.591 21.813 1.00 92.12 209 GLN A O 1
ATOM 1574 N N . VAL A 1 210 ? -18.014 7.869 20.415 1.00 92.00 210 VAL A N 1
ATOM 1575 C CA . VAL A 1 210 ? -16.784 7.866 21.208 1.00 92.00 210 VAL A CA 1
ATOM 1576 C C . VAL A 1 210 ? -16.158 9.248 21.158 1.00 92.00 210 VAL A C 1
ATOM 1578 O O . VAL A 1 210 ? -16.166 9.893 20.110 1.00 92.00 210 VAL A O 1
ATOM 1581 N N . ASP A 1 211 ? -15.614 9.682 22.290 1.00 87.25 211 ASP A N 1
ATOM 1582 C CA . ASP A 1 211 ? -14.996 11.004 22.431 1.00 87.25 211 ASP A CA 1
ATOM 1583 C C . ASP A 1 211 ? -13.553 11.025 21.907 1.00 87.25 211 ASP A C 1
ATOM 1585 O O . ASP A 1 211 ? -13.034 12.071 21.521 1.00 87.25 211 ASP A O 1
ATOM 1589 N N . GLY A 1 212 ? -12.904 9.859 21.874 1.00 90.56 212 GLY A N 1
ATOM 1590 C CA . GLY A 1 212 ? -11.520 9.717 21.449 1.00 90.56 212 GLY A CA 1
ATOM 1591 C C . GLY A 1 212 ? -11.122 8.270 21.191 1.00 90.56 212 GLY A C 1
ATOM 1592 O O . GLY A 1 212 ? -11.858 7.320 21.475 1.00 90.56 212 GLY A O 1
ATOM 1593 N N . ILE A 1 213 ? -9.922 8.104 20.644 1.00 92.38 213 ILE A N 1
ATOM 1594 C CA . ILE A 1 213 ? -9.352 6.786 20.352 1.00 92.38 213 ILE A CA 1
ATOM 1595 C C . ILE A 1 213 ? -8.966 6.034 21.632 1.00 92.38 213 ILE A C 1
ATOM 1597 O O . ILE A 1 213 ? -8.972 4.809 21.662 1.00 92.38 213 ILE A O 1
ATOM 1601 N N . GLU A 1 214 ? -8.706 6.771 22.710 1.00 93.00 214 GLU A N 1
ATOM 1602 C CA . GLU A 1 214 ? -8.460 6.278 24.061 1.00 93.00 214 GLU A CA 1
ATOM 1603 C C . GLU A 1 214 ? -9.653 5.459 24.557 1.00 93.00 214 GLU A C 1
ATOM 1605 O O . GLU A 1 214 ? -9.471 4.389 25.123 1.00 93.00 214 GLU A O 1
ATOM 1610 N N . THR A 1 215 ? -10.883 5.906 24.280 1.00 92.56 215 THR A N 1
ATOM 1611 C CA . THR A 1 215 ? -12.103 5.151 24.599 1.00 92.56 215 THR A CA 1
ATOM 1612 C C . THR A 1 215 ? -12.178 3.846 23.811 1.00 92.56 215 THR A C 1
ATOM 1614 O O . THR A 1 215 ? -12.661 2.843 24.319 1.00 92.56 215 THR A O 1
ATOM 1617 N N . LEU A 1 216 ? -11.697 3.826 22.570 1.00 93.38 216 LEU A N 1
ATOM 1618 C CA . LEU A 1 216 ? -11.696 2.604 21.768 1.00 93.38 216 LEU A CA 1
ATOM 1619 C C . LEU A 1 216 ? -10.603 1.616 22.202 1.00 93.38 216 LEU A C 1
ATOM 1621 O O . LEU A 1 216 ? -10.770 0.415 22.012 1.00 93.38 216 LEU A O 1
ATOM 1625 N N . ALA A 1 217 ? -9.495 2.114 22.757 1.00 90.44 217 ALA A N 1
ATOM 1626 C CA . ALA A 1 217 ? -8.373 1.303 23.225 1.00 90.44 217 ALA A CA 1
ATOM 1627 C C . ALA A 1 217 ? -8.521 0.836 24.684 1.00 90.44 217 ALA A C 1
ATOM 1629 O O . ALA A 1 217 ? -8.057 -0.242 25.021 1.00 90.44 217 ALA A O 1
ATOM 1630 N N . ALA A 1 218 ? -9.156 1.627 25.552 1.00 82.31 218 ALA A N 1
ATOM 1631 C CA . ALA A 1 218 ? -9.286 1.326 26.981 1.00 82.31 218 ALA A CA 1
ATOM 1632 C C . ALA A 1 218 ? -10.430 0.353 27.321 1.00 82.31 218 ALA A C 1
ATOM 1634 O O . ALA A 1 218 ? -10.521 -0.109 28.457 1.00 82.31 218 ALA A O 1
ATOM 1635 N N . PHE A 1 219 ? -11.325 0.085 26.372 1.00 86.81 219 PHE A N 1
ATOM 1636 C CA . PHE A 1 219 ? -12.491 -0.780 26.548 1.00 86.81 219 PHE A CA 1
ATOM 1637 C C . PHE A 1 219 ? -12.464 -1.936 25.541 1.00 86.81 219 PHE A C 1
ATOM 1639 O O . PHE A 1 219 ? -11.808 -1.852 24.503 1.00 86.81 219 PHE A O 1
ATOM 1646 N N . ASP A 1 220 ? -13.249 -2.983 25.807 1.00 90.12 220 ASP A N 1
ATOM 1647 C CA . ASP A 1 220 ? -13.335 -4.202 24.986 1.00 90.12 220 ASP A CA 1
ATOM 1648 C C . ASP A 1 220 ? -14.140 -4.011 23.679 1.00 90.12 220 ASP A C 1
ATOM 1650 O O . ASP A 1 220 ? -14.996 -4.824 23.323 1.00 90.12 220 ASP A O 1
ATOM 1654 N N . TYR A 1 221 ? -13.897 -2.918 22.949 1.00 96.19 221 TYR A N 1
ATOM 1655 C CA . TYR A 1 221 ? -14.437 -2.737 21.602 1.00 96.19 221 TYR A CA 1
ATOM 1656 C C . TYR A 1 221 ? -13.734 -3.668 20.624 1.00 96.19 221 TYR A C 1
ATOM 1658 O O . TYR A 1 221 ? -12.515 -3.814 20.648 1.00 96.19 221 TYR A O 1
ATOM 1666 N N . ARG A 1 222 ? -14.496 -4.283 19.723 1.00 97.25 222 ARG A N 1
ATOM 1667 C CA . ARG A 1 222 ? -13.960 -5.229 18.746 1.00 97.25 222 ARG A CA 1
ATOM 1668 C C . ARG A 1 222 ? -13.331 -4.482 17.576 1.00 97.25 222 ARG A C 1
ATOM 1670 O O . ARG A 1 222 ? -14.034 -3.814 16.821 1.00 97.25 222 ARG A O 1
ATOM 1677 N N . TRP A 1 223 ? -12.031 -4.646 17.383 1.00 97.94 223 TRP A N 1
ATOM 1678 C CA . TRP A 1 223 ? -11.288 -4.003 16.303 1.00 97.94 223 TRP A CA 1
ATOM 1679 C C . TRP A 1 223 ? -11.115 -4.927 15.097 1.00 97.94 223 TRP A C 1
ATOM 1681 O O . TRP A 1 223 ? -10.630 -6.056 15.222 1.00 97.94 223 TRP A O 1
ATOM 1691 N N . ALA A 1 224 ? -11.427 -4.419 13.907 1.00 98.12 224 ALA A N 1
ATOM 1692 C CA . ALA A 1 224 ? -10.926 -4.968 12.654 1.00 98.12 224 ALA A CA 1
ATOM 1693 C C . ALA A 1 224 ? -9.607 -4.265 12.310 1.00 98.12 224 ALA A C 1
ATOM 1695 O O . ALA A 1 224 ? -9.594 -3.187 11.720 1.00 98.12 224 ALA A O 1
ATOM 1696 N N . MET A 1 225 ? -8.491 -4.863 12.723 1.00 97.38 225 MET A N 1
ATOM 1697 C CA . MET A 1 225 ? -7.160 -4.290 12.529 1.00 97.38 225 MET A CA 1
ATOM 1698 C C . MET A 1 225 ? -6.716 -4.366 11.072 1.00 97.38 225 MET A C 1
ATOM 1700 O O . MET A 1 225 ? -7.209 -5.176 10.290 1.00 97.38 225 MET A O 1
ATOM 1704 N N . ARG A 1 226 ? -5.736 -3.543 10.702 1.00 96.44 226 ARG A N 1
ATOM 1705 C CA . ARG A 1 226 ? -5.078 -3.630 9.395 1.00 96.44 226 ARG A CA 1
ATOM 1706 C C . ARG A 1 226 ? -3.867 -4.543 9.449 1.00 96.44 226 ARG A C 1
ATOM 1708 O O . ARG A 1 226 ? -3.258 -4.734 10.498 1.00 96.44 226 ARG A O 1
ATOM 1715 N N . GLN A 1 227 ? -3.535 -5.134 8.306 1.00 95.06 227 GLN A N 1
ATOM 1716 C CA . GLN A 1 227 ? -2.433 -6.079 8.210 1.00 95.06 227 GLN A CA 1
ATOM 1717 C C . GLN A 1 227 ? -1.080 -5.442 8.597 1.00 95.06 227 GLN A C 1
ATOM 1719 O O . GLN A 1 227 ? -0.865 -4.251 8.335 1.00 95.06 227 GLN A O 1
ATOM 1724 N N . PRO A 1 228 ? -0.122 -6.220 9.136 1.00 92.94 228 PRO A N 1
ATOM 1725 C CA . PRO A 1 228 ? 1.227 -5.730 9.404 1.00 92.94 228 PRO A CA 1
ATOM 1726 C C . PRO A 1 228 ? 1.871 -5.084 8.170 1.00 92.94 228 PRO A C 1
ATOM 1728 O O . PRO A 1 228 ? 1.801 -5.609 7.058 1.00 92.94 228 PRO A O 1
ATOM 1731 N N . GLY A 1 229 ? 2.513 -3.931 8.364 1.00 92.31 229 GLY A N 1
ATOM 1732 C CA . GLY A 1 229 ? 3.140 -3.166 7.281 1.00 92.31 229 GLY A CA 1
ATOM 1733 C C . GLY A 1 229 ? 2.183 -2.302 6.450 1.00 92.31 229 GLY A C 1
ATOM 1734 O O . GLY A 1 229 ? 2.642 -1.642 5.510 1.00 92.31 229 GLY A O 1
ATOM 1735 N N . ALA A 1 230 ? 0.888 -2.269 6.782 1.00 95.31 230 ALA A N 1
ATOM 1736 C CA . ALA A 1 230 ? -0.034 -1.252 6.288 1.00 95.31 230 ALA A CA 1
ATOM 1737 C C . ALA A 1 230 ? 0.293 0.126 6.890 1.00 95.31 230 ALA A C 1
ATOM 1739 O O . ALA A 1 230 ? 0.642 0.242 8.065 1.00 95.31 230 ALA A O 1
ATOM 1740 N N . GLY A 1 231 ? 0.148 1.181 6.085 1.00 93.25 231 GLY A N 1
ATOM 1741 C CA . GLY A 1 231 ? 0.365 2.556 6.542 1.00 93.25 231 GLY A CA 1
ATOM 1742 C C . GLY A 1 231 ? -0.624 2.989 7.622 1.00 93.25 231 GLY A C 1
ATOM 1743 O O . GLY A 1 231 ? -0.216 3.617 8.594 1.00 93.25 231 GLY A O 1
ATOM 1744 N N . SER A 1 232 ? -1.893 2.593 7.489 1.00 93.88 232 SER A N 1
ATOM 1745 C CA . SER A 1 232 ? -2.946 2.880 8.467 1.00 93.88 232 SER A CA 1
ATOM 1746 C C . SER A 1 232 ? -2.707 2.190 9.810 1.00 93.88 232 SER A C 1
ATOM 1748 O O . SER A 1 232 ? -2.898 2.826 10.843 1.00 93.88 232 SER A O 1
ATOM 1750 N N . ALA A 1 233 ? -2.202 0.948 9.809 1.00 94.69 233 ALA A N 1
ATOM 1751 C CA . ALA A 1 233 ? -1.766 0.258 11.027 1.00 94.69 233 ALA A CA 1
ATOM 1752 C C . ALA A 1 233 ? -0.612 1.006 11.715 1.00 94.69 233 ALA A C 1
ATOM 1754 O O . ALA A 1 233 ? -0.681 1.292 12.906 1.00 94.69 233 ALA A O 1
ATOM 1755 N N . HIS A 1 234 ? 0.416 1.401 10.955 1.00 94.19 234 HIS A N 1
ATOM 1756 C CA . HIS A 1 234 ? 1.551 2.151 11.501 1.00 94.19 234 HIS A CA 1
ATOM 1757 C C . HIS A 1 234 ? 1.146 3.531 12.056 1.00 94.19 234 HIS A C 1
ATOM 1759 O O . HIS A 1 234 ? 1.668 3.989 13.079 1.00 94.19 234 HIS A O 1
ATOM 1765 N N . PHE A 1 235 ? 0.209 4.208 11.387 1.00 94.00 235 PHE A N 1
ATOM 1766 C CA . PHE A 1 235 ? -0.330 5.479 11.859 1.00 94.00 235 PHE A CA 1
ATOM 1767 C C . PHE A 1 235 ? -1.154 5.301 13.140 1.00 94.00 235 PHE A C 1
ATOM 1769 O O . PHE A 1 235 ? -0.950 6.055 14.091 1.00 94.00 235 PHE A O 1
ATOM 1776 N N . LEU A 1 236 ? -2.007 4.270 13.207 1.00 94.88 236 LEU A N 1
ATOM 1777 C CA . LEU A 1 236 ? -2.754 3.911 14.415 1.00 94.88 236 LEU A CA 1
ATOM 1778 C C . LEU A 1 236 ? -1.812 3.652 15.597 1.00 94.88 236 LEU A C 1
ATOM 1780 O O . LEU A 1 236 ? -2.007 4.225 16.664 1.00 94.88 236 LEU A O 1
ATOM 1784 N N . GLU A 1 237 ? -0.777 2.831 15.409 1.00 94.31 237 GLU A N 1
ATOM 1785 C CA . GLU A 1 237 ? 0.222 2.542 16.446 1.00 94.31 237 GLU A CA 1
ATOM 1786 C C . GLU A 1 237 ? 0.853 3.828 16.993 1.00 94.31 237 GLU A C 1
ATOM 1788 O O . GLU A 1 237 ? 0.959 4.007 18.205 1.00 94.31 237 GLU A O 1
ATOM 1793 N N . SER A 1 238 ? 1.221 4.752 16.102 1.00 93.00 238 SER A N 1
ATOM 1794 C CA . SER A 1 238 ? 1.795 6.045 16.488 1.00 93.00 238 SER A CA 1
ATOM 1795 C C . SER A 1 238 ? 0.787 6.914 17.254 1.00 93.00 238 SER A C 1
ATOM 1797 O O . SER A 1 238 ? 1.150 7.559 18.239 1.00 93.00 238 SER A O 1
ATOM 1799 N N . ALA A 1 239 ? -0.479 6.915 16.828 1.00 93.19 239 ALA A N 1
ATOM 1800 C CA . ALA A 1 239 ? -1.552 7.679 17.459 1.00 93.19 239 ALA A CA 1
ATOM 1801 C C . ALA A 1 239 ? -1.944 7.134 18.843 1.00 93.19 239 ALA A C 1
ATOM 1803 O O . ALA A 1 239 ? -2.271 7.924 19.732 1.00 93.19 239 ALA A O 1
ATOM 1804 N N . LEU A 1 240 ? -1.905 5.814 19.039 1.00 94.81 240 LEU A N 1
ATOM 1805 C CA . LEU A 1 240 ? -2.113 5.169 20.338 1.00 94.81 240 LEU A CA 1
ATOM 1806 C C . LEU A 1 240 ? -0.930 5.434 21.273 1.00 94.81 240 LEU A C 1
ATOM 1808 O O . LEU A 1 240 ? -1.126 5.869 22.410 1.00 94.81 240 LEU A O 1
ATOM 1812 N N . ALA A 1 241 ? 0.298 5.268 20.772 1.00 94.50 241 ALA A N 1
ATOM 1813 C CA . ALA A 1 241 ? 1.513 5.467 21.558 1.00 94.50 241 ALA A CA 1
ATOM 1814 C C . ALA A 1 241 ? 1.622 6.897 22.101 1.00 94.50 241 ALA A C 1
ATOM 1816 O O . ALA A 1 241 ? 1.993 7.089 23.259 1.00 94.50 241 ALA A O 1
ATOM 1817 N N . SER A 1 242 ? 1.224 7.909 21.318 1.00 92.62 242 SER A N 1
ATOM 1818 C CA . SER A 1 242 ? 1.212 9.306 21.776 1.00 92.62 242 SER A CA 1
ATOM 1819 C C . SER A 1 242 ? 0.237 9.574 22.932 1.00 92.62 242 SER A C 1
ATOM 1821 O O . SER A 1 242 ? 0.279 10.650 23.523 1.00 92.62 242 SER A O 1
ATOM 1823 N N . ARG A 1 243 ? -0.653 8.622 23.237 1.00 93.75 243 ARG A N 1
ATOM 1824 C CA . ARG A 1 243 ? -1.666 8.673 24.303 1.00 93.75 243 ARG A CA 1
ATOM 1825 C C . ARG A 1 243 ? -1.418 7.644 25.409 1.00 93.75 243 ARG A C 1
ATOM 1827 O O . ARG A 1 243 ? -2.246 7.506 26.300 1.00 93.75 243 ARG A O 1
ATOM 1834 N N . GLY A 1 244 ? -0.287 6.936 25.364 1.00 95.31 244 GLY A N 1
ATOM 1835 C CA . GLY A 1 244 ? 0.071 5.918 26.354 1.00 95.31 244 GLY A CA 1
ATOM 1836 C C . GLY A 1 244 ? -0.579 4.549 26.136 1.00 95.31 244 GLY A C 1
ATOM 1837 O O . GLY A 1 244 ? -0.525 3.726 27.043 1.00 95.31 244 GLY A O 1
ATOM 1838 N N . PHE A 1 245 ? -1.155 4.298 24.957 1.00 95.69 245 PHE A N 1
ATOM 1839 C CA . PHE A 1 245 ? -1.720 3.004 24.570 1.00 95.69 245 PHE A CA 1
ATOM 1840 C C . PHE A 1 245 ? -0.853 2.310 23.517 1.00 95.69 245 PHE A C 1
ATOM 1842 O O . PHE A 1 245 ? -0.042 2.927 22.826 1.00 95.69 245 PHE A O 1
ATOM 1849 N N . SER A 1 246 ? -1.062 1.014 23.353 1.00 94.56 246 SER A N 1
ATOM 1850 C CA . SER A 1 246 ? -0.469 0.177 22.321 1.00 94.56 246 SER A CA 1
ATOM 1851 C C . SER A 1 246 ? -1.561 -0.538 21.525 1.00 94.56 246 SER A C 1
ATOM 1853 O O . SER A 1 246 ? -2.687 -0.701 21.987 1.00 94.56 246 SER A O 1
ATOM 1855 N N . ALA A 1 247 ? -1.228 -1.026 20.329 1.00 92.31 247 ALA A N 1
ATOM 1856 C CA . ALA A 1 247 ? -2.165 -1.835 19.545 1.00 92.31 247 ALA A CA 1
ATOM 1857 C C . ALA A 1 247 ? -2.572 -3.145 20.255 1.00 92.31 247 ALA A C 1
ATOM 1859 O O . ALA A 1 247 ? -3.606 -3.716 19.924 1.00 92.31 247 ALA A O 1
ATOM 1860 N N . ALA A 1 248 ? -1.777 -3.613 21.226 1.00 92.88 248 ALA A N 1
ATOM 1861 C CA . ALA A 1 248 ? -2.079 -4.799 22.023 1.00 92.88 248 ALA A CA 1
ATOM 1862 C C . ALA A 1 248 ? -3.168 -4.555 23.082 1.00 92.88 248 ALA A C 1
ATOM 1864 O O . ALA A 1 248 ? -3.756 -5.520 23.561 1.00 92.88 248 ALA A O 1
ATOM 1865 N N . ASP A 1 249 ? -3.451 -3.293 23.420 1.00 93.75 249 ASP A N 1
ATOM 1866 C CA . ASP A 1 249 ? -4.543 -2.933 24.333 1.00 93.75 249 ASP A CA 1
ATOM 1867 C C . ASP A 1 249 ? -5.912 -3.000 23.633 1.00 93.75 249 ASP A C 1
ATOM 1869 O O . ASP A 1 249 ? -6.954 -3.078 24.273 1.00 93.75 249 ASP A O 1
ATOM 1873 N N . CYS A 1 250 ? -5.926 -3.010 22.299 1.00 94.75 250 CYS A N 1
ATOM 1874 C CA . CYS A 1 250 ? -7.142 -3.106 21.509 1.00 94.75 250 CYS A CA 1
ATOM 1875 C C . CYS A 1 250 ? -7.598 -4.564 21.341 1.00 94.75 250 CYS A C 1
ATOM 1877 O O . CYS A 1 250 ? -6.826 -5.432 20.927 1.00 94.75 250 CYS A O 1
ATOM 1879 N N . SER A 1 251 ? -8.893 -4.822 21.543 1.00 95.56 251 SER A N 1
ATOM 1880 C CA . SER A 1 251 ? -9.497 -6.145 21.334 1.00 95.56 251 SER A CA 1
ATOM 1881 C C . SER A 1 251 ? -9.661 -6.475 19.841 1.00 95.56 251 SER A C 1
ATOM 1883 O O . SER A 1 251 ? -10.740 -6.344 19.261 1.00 95.56 251 SER A O 1
ATOM 1885 N N . ALA A 1 252 ? -8.573 -6.889 19.186 1.00 96.06 252 ALA A N 1
ATOM 1886 C CA . ALA A 1 252 ? -8.563 -7.267 17.772 1.00 96.06 252 ALA A CA 1
ATOM 1887 C C . ALA A 1 252 ? -9.341 -8.573 17.516 1.00 96.06 252 ALA A C 1
ATOM 1889 O O . ALA A 1 252 ? -8.987 -9.631 18.033 1.00 96.06 252 ALA A O 1
ATOM 1890 N N . VAL A 1 253 ? -10.374 -8.508 16.670 1.00 97.62 253 VAL A N 1
ATOM 1891 C CA . VAL A 1 253 ? -11.219 -9.662 16.294 1.00 97.62 253 VAL A CA 1
ATOM 1892 C C . VAL A 1 253 ? -11.067 -10.081 14.834 1.00 97.62 253 VAL A C 1
ATOM 1894 O O . VAL A 1 253 ? -11.452 -11.188 14.465 1.00 97.62 253 VAL A O 1
ATOM 1897 N N . ALA A 1 254 ? -10.522 -9.204 13.992 1.00 97.44 254 ALA A N 1
ATOM 1898 C CA . ALA A 1 254 ? -10.325 -9.450 12.571 1.00 97.44 254 ALA A CA 1
ATOM 1899 C C . ALA A 1 254 ? -9.090 -8.706 12.052 1.00 97.44 254 ALA A C 1
ATOM 1901 O O . ALA A 1 254 ? -8.633 -7.733 12.652 1.00 97.44 254 ALA A O 1
ATOM 1902 N N . THR A 1 255 ? -8.566 -9.155 10.912 1.00 97.62 255 THR A N 1
ATOM 1903 C CA . THR A 1 255 ? -7.557 -8.430 10.132 1.00 97.62 255 THR A CA 1
ATOM 1904 C C . THR A 1 255 ? -8.114 -8.167 8.740 1.00 97.62 255 THR A C 1
ATOM 1906 O O . THR A 1 255 ? -8.445 -9.110 8.031 1.00 97.62 255 THR A O 1
ATOM 1909 N N . ALA A 1 256 ? -8.221 -6.897 8.359 1.00 97.19 256 ALA A N 1
ATOM 1910 C CA . ALA A 1 256 ? -8.633 -6.461 7.035 1.00 97.19 256 ALA A CA 1
ATOM 1911 C C . ALA A 1 256 ? -7.412 -6.099 6.181 1.00 97.19 256 ALA A C 1
ATOM 1913 O O . ALA A 1 256 ? -6.473 -5.447 6.648 1.00 97.19 256 ALA A O 1
ATOM 1914 N N . HIS A 1 257 ? -7.441 -6.485 4.908 1.00 95.06 257 HIS A N 1
ATOM 1915 C CA . HIS A 1 257 ? -6.358 -6.275 3.952 1.00 95.06 257 HIS A CA 1
ATOM 1916 C C . HIS A 1 257 ? -6.553 -5.027 3.077 1.00 95.06 257 HIS A C 1
ATOM 1918 O O . HIS A 1 257 ? -5.589 -4.539 2.480 1.00 95.06 257 HIS A O 1
ATOM 1924 N N . SER A 1 258 ? -7.763 -4.464 3.059 1.00 94.38 258 SER A N 1
ATOM 1925 C CA . SER A 1 258 ? -8.137 -3.244 2.328 1.00 94.38 258 SER A CA 1
ATOM 1926 C C . SER A 1 258 ? -9.037 -2.330 3.171 1.00 94.38 258 SER A C 1
ATOM 1928 O O . SER A 1 258 ? -9.689 -2.794 4.106 1.00 94.38 258 SER A O 1
ATOM 1930 N N . GLU A 1 259 ? -9.116 -1.046 2.816 1.00 94.31 259 GLU A N 1
ATOM 1931 C CA . GLU A 1 259 ? -10.054 -0.075 3.398 1.00 94.31 259 GLU A CA 1
ATOM 1932 C C . GLU A 1 259 ? -11.499 -0.542 3.198 1.00 94.31 259 GLU A C 1
ATOM 1934 O O . GLU A 1 259 ? -12.346 -0.435 4.083 1.00 94.31 259 GLU A O 1
ATOM 1939 N N . ARG A 1 260 ? -11.785 -1.118 2.024 1.00 94.50 260 ARG A N 1
ATOM 1940 C CA . ARG A 1 260 ? -13.117 -1.635 1.692 1.00 94.50 260 ARG A CA 1
ATOM 1941 C C . ARG A 1 260 ? -13.488 -2.837 2.554 1.00 94.50 260 ARG A C 1
ATOM 1943 O O . ARG A 1 260 ? -14.634 -2.945 2.975 1.00 94.50 260 ARG A O 1
ATOM 1950 N N . GLU A 1 261 ? -12.541 -3.733 2.807 1.00 96.56 261 GLU A N 1
ATOM 1951 C CA . GLU A 1 261 ? -12.750 -4.872 3.697 1.00 96.56 261 GLU A CA 1
ATOM 1952 C C . GLU A 1 261 ? -12.934 -4.418 5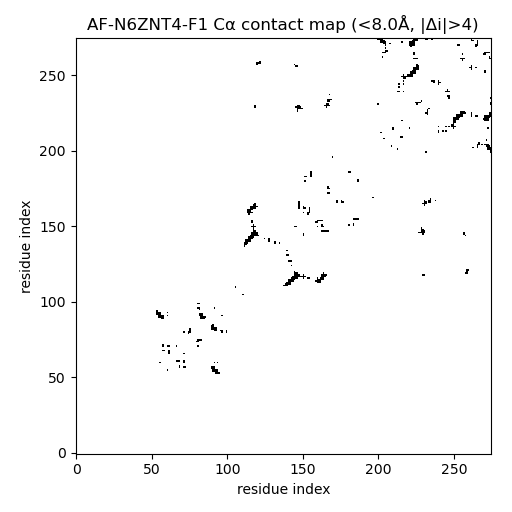.146 1.00 96.56 261 GLU A C 1
ATOM 1954 O O . GLU A 1 261 ? -13.876 -4.865 5.791 1.00 96.56 261 GLU A O 1
ATOM 1959 N N . ALA A 1 262 ? -12.118 -3.477 5.629 1.00 97.31 262 ALA A N 1
ATOM 1960 C CA . ALA A 1 262 ? -12.260 -2.894 6.963 1.00 97.31 262 ALA A CA 1
ATOM 1961 C C . ALA A 1 262 ? -13.656 -2.278 7.156 1.00 97.31 262 ALA A C 1
ATOM 1963 O O . ALA A 1 262 ? -14.376 -2.623 8.096 1.00 97.31 262 ALA A O 1
ATOM 1964 N N . ALA A 1 263 ? -14.086 -1.448 6.201 1.00 97.06 263 ALA A N 1
ATOM 1965 C CA . ALA A 1 263 ? -15.424 -0.871 6.191 1.00 97.06 263 ALA A CA 1
ATOM 1966 C C . ALA A 1 263 ? -16.524 -1.944 6.137 1.00 97.06 263 ALA A C 1
ATOM 1968 O O . ALA A 1 263 ? -17.534 -1.816 6.824 1.00 97.06 263 ALA A O 1
ATOM 1969 N N . ALA A 1 264 ? -16.340 -3.013 5.354 1.00 97.69 264 ALA A N 1
ATOM 1970 C CA . ALA A 1 264 ? -17.312 -4.098 5.249 1.00 97.69 264 ALA A CA 1
ATOM 1971 C C . ALA A 1 264 ? -17.460 -4.882 6.561 1.00 97.69 264 ALA A C 1
ATOM 1973 O O . ALA A 1 264 ? -18.584 -5.177 6.958 1.00 97.69 264 ALA A O 1
ATOM 1974 N N . VAL A 1 265 ? -16.359 -5.188 7.253 1.00 98.31 265 VAL A N 1
ATOM 1975 C CA . VAL A 1 265 ? -16.386 -5.886 8.550 1.00 98.31 265 VAL A CA 1
ATOM 1976 C C . VAL A 1 265 ? -17.156 -5.062 9.589 1.00 98.31 265 VAL A C 1
ATOM 1978 O O . VAL A 1 265 ? -18.017 -5.602 10.282 1.00 98.31 265 VAL A O 1
ATOM 1981 N N . VAL A 1 266 ? -16.927 -3.746 9.644 1.00 98.31 266 VAL A N 1
ATOM 1982 C CA . VAL A 1 266 ? -17.669 -2.845 10.544 1.00 98.31 266 VAL A CA 1
ATOM 1983 C C . VAL A 1 266 ? -19.137 -2.706 10.124 1.00 98.31 266 VAL A C 1
ATOM 1985 O O . VAL A 1 266 ? -20.029 -2.740 10.968 1.00 98.31 266 VAL A O 1
ATOM 1988 N N . ALA A 1 267 ? -19.420 -2.594 8.823 1.00 97.69 267 ALA A N 1
ATOM 1989 C CA . ALA A 1 267 ? -20.785 -2.464 8.307 1.00 97.69 267 ALA A CA 1
ATOM 1990 C C . ALA A 1 267 ? -21.650 -3.713 8.546 1.00 97.69 267 ALA A C 1
ATOM 1992 O O . ALA A 1 267 ? -22.868 -3.595 8.659 1.00 97.69 267 ALA A O 1
ATOM 1993 N N . ARG A 1 268 ? -21.031 -4.897 8.626 1.00 97.25 268 ARG A N 1
ATOM 1994 C CA . ARG A 1 268 ? -21.688 -6.155 9.015 1.00 97.25 268 ARG A CA 1
ATOM 1995 C C . ARG A 1 268 ? -21.806 -6.335 10.531 1.00 97.25 268 ARG A C 1
ATOM 1997 O O . ARG A 1 268 ? -22.372 -7.329 10.964 1.00 97.25 268 ARG A O 1
ATOM 2004 N N . GLU A 1 269 ? -21.279 -5.394 11.316 1.00 96.94 269 GLU A N 1
ATOM 2005 C CA . GLU A 1 269 ? -21.213 -5.444 12.783 1.00 96.94 269 GLU A CA 1
ATOM 2006 C C . GLU A 1 269 ? -20.376 -6.616 13.340 1.00 96.94 269 GLU A C 1
ATOM 2008 O O . GLU A 1 269 ? -20.446 -6.949 14.529 1.00 96.94 269 GLU A O 1
ATOM 2013 N N . ASP A 1 270 ? -19.507 -7.198 12.506 1.00 97.69 270 ASP A N 1
ATOM 2014 C CA . ASP A 1 270 ? -18.521 -8.206 12.918 1.00 97.69 270 ASP A CA 1
ATOM 2015 C C . ASP A 1 270 ? -17.420 -7.579 13.800 1.00 97.69 270 ASP A C 1
ATOM 2017 O O . ASP A 1 270 ? -16.822 -8.258 14.636 1.00 97.69 270 ASP A O 1
ATOM 2021 N N . ALA A 1 271 ? -17.196 -6.270 13.650 1.00 98.06 271 ALA A N 1
ATOM 2022 C CA . ALA A 1 271 ? -16.351 -5.433 14.496 1.00 98.06 271 ALA A CA 1
ATOM 2023 C C . ALA A 1 271 ? -17.068 -4.116 14.841 1.00 98.06 271 ALA A C 1
ATOM 2025 O O . ALA A 1 271 ? -17.986 -3.688 14.139 1.00 98.06 271 ALA A O 1
ATOM 2026 N N . ASP A 1 272 ? -16.636 -3.464 15.917 1.00 97.88 272 ASP A N 1
ATOM 2027 C CA . ASP A 1 272 ? -17.164 -2.176 16.369 1.00 97.88 272 ASP A CA 1
ATOM 2028 C C . ASP A 1 272 ? -16.411 -0.994 15.747 1.00 97.88 272 ASP A C 1
ATOM 2030 O O . ASP A 1 272 ? -16.999 0.077 15.563 1.00 97.88 272 ASP A O 1
ATOM 2034 N N . CYS A 1 273 ? -15.135 -1.186 15.401 1.00 97.69 273 CYS A N 1
ATOM 2035 C CA . CYS A 1 273 ? -14.304 -0.162 14.783 1.00 97.69 273 CYS A CA 1
ATOM 2036 C C . CYS A 1 273 ? -13.182 -0.721 13.888 1.00 97.69 273 CYS A C 1
ATOM 2038 O O . CYS A 1 273 ? -12.802 -1.890 13.994 1.00 97.69 273 CYS A O 1
ATOM 2040 N N . ALA A 1 274 ? -12.651 0.123 12.998 1.00 97.62 274 ALA A N 1
ATOM 2041 C CA . ALA A 1 274 ? -11.493 -0.180 12.151 1.00 97.62 274 ALA A CA 1
ATOM 2042 C C . ALA A 1 274 ? -10.675 1.089 11.831 1.00 97.62 274 ALA A C 1
ATOM 2044 O O . ALA A 1 274 ? -11.287 2.137 11.619 1.00 97.62 274 ALA A O 1
ATOM 2045 N N . PRO A 1 275 ? -9.332 1.028 11.805 1.00 93.38 275 PRO A N 1
ATOM 2046 C CA . PRO A 1 275 ? -8.463 2.178 11.540 1.00 93.38 275 PRO A CA 1
ATOM 2047 C C . PRO A 1 275 ? -8.243 2.484 10.055 1.00 93.38 275 PRO A C 1
ATOM 2049 O O . PRO A 1 275 ? -8.510 1.596 9.211 1.00 93.38 275 PRO A O 1
#

InterPro domains:
  IPR010093 SinI-like, DNA-binding domain [TIGR01764] (58-101)
  IPR024370 PBP domain [PF12727] (138-274)
  IPR038148 Transposon Tn1545/Tn916, excisionase [G3DSA:3.90.105.50] (55-99)
  IPR041657 Helix-turn-helix domain, group 17 [PF12728] (56-104)

Sequence (275 aa):
MPVRKPSPGAPTTAEPGAKRQRTPTSSSAQDTALDPFAAAQGLPEGARPGSPGPCLDTREAAAFLHLNEKKLYELAKNGELPAARVGGKWLFPRALLEEWLLEQAHGGALTDRLLITGSDDPLLAATVGALAPALGAEAFVAYSPTGTLAGLELLARRRADVCALHWGGVEHSVQQHAMLLRRFGPHRKWALVRLALREQGVILRRGLQVDGIETLAAFDYRWAMRQPGAGSAHFLESALASRGFSAADCSAVATAHSEREAAAVVAREDADCAP

Organism: NCBI:txid1234382

Secondary structure (DSSP, 8-state):
-----------------------------------TT--------S--TTSPPSEE-HHHHHHHHT--HHHHHHHHHHTSS--EEETTEEEEEHHHHHHHHHHHHHTTTSTTEEEEEES--HHHHHHHHHHHHHHTTS-EEEE----HHHHHHHHHTTS-SEEE---S-GGGHHHHHHHHHTTSGGGGGPPP----------EE-TT---S-HHHHHHS-PEEEEEPTT-HHHHHHHHHHHTTT--GGGSEEEEEESSHHHHHHHHHTTS-SEE-

Radius of gyration: 30.64 Å; Cα contacts (8 Å, |Δi|>4): 329; chains: 1; bounding box: 94×63×78 Å

Nearest PDB structures (foldseek):
  6ama-assembly1_B  TM=8.299E-01  e=7.916E-03  Streptomyces venezuelae
  6ama-assembly1_A  TM=8.258E-01  e=1.586E-02  Streptomyces venezuelae
  5i44-assembly4_F-2  TM=7.212E-01  e=1.232E-02  Bacillus subtilis subsp. subtilis str. 168
  2kfs-assembly1_A  TM=5.018E-01  e=1.987E-01  Mycobacterium tuberculosis H37Rv
  4x1d-assembly2_B  TM=4.686E-01  e=8.807E+00  Homo sapiens

pLDDT: mean 80.56, std 22.73, range [27.59, 98.31]

Foldseek 3Di:
DDDDDDDDDDDDDDDDDDDDDDDDDDDDDDPDDDDPPPDDDDDDDDDDPPDDDQKDFLVRLCVVVVHDSVVSVVCVVVVVADWDQDPNGIIHRVVRNVVSVVCVVCVPPAPQEAFEEAAFDPVVVVVQVVCDVVCDPSHYYDYDYQHHLVQLVCVLVVVGDYYDDAAEDPVCCVVRVVVSLVVRPCSVVDDDDDDDDDDDDKDFAPPDDDPDVCVQLQDAFEEQEEDPRHNNNNHVQVVQVVVVGGPVSHNYDHYDHHPVRRNVCRHVVVGGIYD